Protein AF-A0A7S2CJS0-F1 (afdb_monomer_lite)

Foldseek 3Di:
DDDDDDDDDDDDDPDPPPPPVVDDALPLVVVLCVVCVVVVQNPQLQLLLVLLCVLLVHDSRVSSVLLCVLFVSVVLSPDPDPVVNVVSRGDRHHNVLQNVLSCCCCPNPLVDHNNLSNVLSVPPVNCRRVCVPVLQVLLLVADDPVCNVVVSVVCSVPVCSSLQRHECPPPHDPVVLVNYPVVVVVVVVVVD

Structure (mmCIF, N/CA/C/O backbone):
data_AF-A0A7S2CJS0-F1
#
_entry.id   AF-A0A7S2CJS0-F1
#
loop_
_atom_site.group_PDB
_atom_site.id
_atom_site.type_symbol
_atom_site.label_atom_id
_atom_site.label_alt_id
_atom_site.label_comp_id
_atom_site.label_asym_id
_atom_site.label_entity_id
_atom_site.label_seq_id
_atom_site.pdbx_PDB_ins_code
_atom_site.Cartn_x
_atom_site.Cartn_y
_atom_site.Cartn_z
_atom_site.occupancy
_atom_site.B_iso_or_equiv
_atom_site.auth_seq_id
_atom_site.auth_comp_id
_atom_site.auth_asym_id
_atom_site.auth_atom_id
_atom_site.pdbx_PDB_model_num
ATOM 1 N N . PHE A 1 1 ? -50.690 20.678 -55.500 1.00 43.72 1 PHE A N 1
ATOM 2 C CA . PHE A 1 1 ? -49.269 20.281 -55.494 1.00 43.72 1 PHE A CA 1
ATOM 3 C C . PHE A 1 1 ? -48.836 20.013 -54.057 1.00 43.72 1 PHE A C 1
ATOM 5 O O . PHE A 1 1 ? -48.771 20.951 -53.277 1.00 43.72 1 PHE A O 1
ATOM 12 N N . LYS A 1 2 ? -48.640 18.745 -53.672 1.00 43.16 2 LYS A N 1
ATOM 13 C CA . LYS A 1 2 ? -48.075 18.359 -52.364 1.00 43.16 2 LYS A CA 1
ATOM 14 C C . LYS A 1 2 ? -46.651 17.835 -52.593 1.00 43.16 2 LYS A C 1
ATOM 16 O O . LYS A 1 2 ? -46.502 16.980 -53.464 1.00 43.16 2 LYS A O 1
ATOM 21 N N . PRO A 1 3 ? -45.628 18.312 -51.864 1.00 49.94 3 PRO A N 1
ATOM 22 C CA . PRO A 1 3 ? -44.276 17.795 -52.000 1.00 49.94 3 PRO A CA 1
ATOM 23 C C . PRO A 1 3 ? -44.119 16.496 -51.202 1.00 49.94 3 PRO A C 1
ATOM 25 O O . PRO A 1 3 ? -44.567 16.380 -50.063 1.00 49.94 3 PRO A O 1
ATOM 28 N N . THR A 1 4 ? -43.497 15.505 -51.834 1.00 47.56 4 THR A N 1
ATOM 29 C CA . THR A 1 4 ? -43.211 14.182 -51.276 1.00 47.56 4 THR A CA 1
ATOM 30 C C . THR A 1 4 ? -41.853 14.216 -50.573 1.00 47.56 4 THR A C 1
ATOM 32 O O . THR A 1 4 ? -40.820 14.390 -51.217 1.00 47.56 4 THR A O 1
ATOM 35 N N . THR A 1 5 ? -41.825 14.045 -49.252 1.00 49.50 5 THR A N 1
ATOM 36 C CA . THR A 1 5 ? -40.593 13.866 -48.472 1.00 49.50 5 THR A CA 1
ATOM 37 C C . THR A 1 5 ? -40.122 12.415 -48.570 1.00 49.50 5 THR A C 1
ATOM 39 O O . THR A 1 5 ? -40.769 11.488 -48.088 1.00 49.50 5 THR A O 1
ATOM 42 N N . ARG A 1 6 ? -38.975 12.203 -49.223 1.00 46.72 6 ARG A N 1
ATOM 43 C CA . ARG A 1 6 ? -38.307 10.899 -49.343 1.00 46.72 6 ARG A CA 1
ATOM 44 C C . ARG A 1 6 ? -37.430 10.678 -48.105 1.00 46.72 6 ARG A C 1
ATOM 46 O O . ARG A 1 6 ? -36.330 11.216 -48.023 1.00 46.72 6 ARG A O 1
ATOM 53 N N . SER A 1 7 ? -37.923 9.900 -47.144 1.00 49.56 7 SER A N 1
ATOM 54 C CA . SER A 1 7 ? -37.135 9.452 -45.990 1.00 49.56 7 SER A CA 1
ATOM 55 C C . SER A 1 7 ? -36.106 8.409 -46.445 1.00 49.56 7 SER A C 1
ATOM 57 O O . SER A 1 7 ? -36.475 7.342 -46.939 1.00 49.56 7 SER A O 1
ATOM 59 N N . ARG A 1 8 ? -34.809 8.728 -46.348 1.00 50.69 8 ARG A N 1
ATOM 60 C CA . ARG A 1 8 ? -33.721 7.762 -46.567 1.00 50.69 8 ARG A CA 1
ATOM 61 C C . ARG A 1 8 ? -33.507 6.979 -45.275 1.00 50.69 8 ARG A C 1
ATOM 63 O O . ARG A 1 8 ? -32.962 7.506 -44.313 1.00 50.69 8 ARG A O 1
ATOM 70 N N . ASN A 1 9 ? -33.921 5.718 -45.289 1.00 47.53 9 ASN A N 1
ATOM 71 C CA . ASN A 1 9 ? -33.574 4.733 -44.273 1.00 47.53 9 ASN A CA 1
ATOM 72 C C . ASN A 1 9 ? -32.084 4.382 -44.428 1.00 47.53 9 ASN A C 1
ATOM 74 O O . ASN A 1 9 ? -31.708 3.699 -45.379 1.00 47.53 9 ASN A O 1
ATOM 78 N N . VAL A 1 10 ? -31.234 4.879 -43.529 1.00 51.88 10 VAL A N 1
ATOM 79 C CA . VAL A 1 10 ? -29.839 4.432 -43.407 1.00 51.88 10 VAL A CA 1
ATOM 80 C C . VAL A 1 10 ? -29.807 3.366 -42.309 1.00 51.88 10 VAL A C 1
ATOM 82 O O . VAL A 1 10 ? -30.156 3.684 -41.171 1.00 51.88 10 VAL A O 1
ATOM 85 N N . PRO A 1 11 ? -29.435 2.108 -42.601 1.00 46.50 11 PRO A N 1
ATOM 86 C CA . PRO A 1 11 ? -29.304 1.095 -41.565 1.00 46.50 11 PRO A CA 1
ATOM 87 C C . PRO A 1 11 ? -28.142 1.461 -40.634 1.00 46.50 11 PRO A C 1
ATOM 89 O O . PRO A 1 11 ? -27.020 1.710 -41.077 1.00 46.50 11 PRO A O 1
ATOM 92 N N . ALA A 1 12 ? -28.428 1.520 -39.334 1.00 52.53 12 ALA A N 1
ATOM 93 C CA . ALA A 1 12 ? -27.430 1.758 -38.303 1.00 52.53 12 ALA A CA 1
ATOM 94 C C . ALA A 1 12 ? -26.419 0.603 -38.279 1.00 52.53 12 ALA A C 1
ATOM 96 O O . ALA A 1 12 ? -26.799 -0.562 -38.151 1.00 52.53 12 ALA A O 1
ATOM 97 N N . ALA A 1 13 ? -25.130 0.929 -38.390 1.00 44.09 13 ALA A N 1
ATOM 98 C CA . ALA A 1 13 ? -24.058 -0.044 -38.241 1.00 44.09 13 ALA A CA 1
ATOM 99 C C . ALA A 1 13 ? -24.119 -0.697 -36.843 1.00 44.09 13 ALA A C 1
ATOM 101 O O . ALA A 1 13 ? -24.370 0.002 -35.851 1.00 44.09 13 ALA A O 1
ATOM 102 N N . PRO A 1 14 ? -23.884 -2.016 -36.728 1.00 44.38 14 PRO A N 1
ATOM 103 C CA . PRO A 1 14 ? -23.826 -2.675 -35.435 1.00 44.38 14 PRO A CA 1
ATOM 104 C C . PRO A 1 14 ? -22.651 -2.098 -34.643 1.00 44.38 14 PRO A C 1
ATOM 106 O O . PRO A 1 14 ? -21.504 -2.128 -35.088 1.00 44.38 14 PRO A O 1
ATOM 109 N N . ARG A 1 15 ? -22.944 -1.545 -33.461 1.00 49.97 15 ARG A N 1
ATOM 110 C CA . ARG A 1 15 ? -21.922 -1.104 -32.509 1.00 49.97 15 ARG A CA 1
ATOM 111 C C . ARG A 1 15 ? -21.114 -2.336 -32.120 1.00 49.97 15 ARG A C 1
ATOM 113 O O . ARG A 1 15 ? -21.614 -3.187 -31.386 1.00 49.97 15 ARG A O 1
ATOM 120 N N . GLY A 1 16 ? -19.893 -2.436 -32.641 1.00 38.84 16 GLY A N 1
ATOM 121 C CA . GLY A 1 16 ? -18.923 -3.431 -32.213 1.00 38.84 16 GLY A CA 1
ATOM 122 C C . GLY A 1 16 ? -18.760 -3.314 -30.705 1.00 38.84 16 GLY A C 1
ATOM 123 O O . GLY A 1 16 ? -18.223 -2.331 -30.196 1.00 38.84 16 GLY A O 1
ATOM 124 N N . ARG A 1 17 ? -19.305 -4.288 -29.978 1.00 42.72 17 ARG A N 1
ATOM 125 C CA . ARG A 1 17 ? -19.093 -4.437 -28.545 1.00 42.72 17 ARG A CA 1
ATOM 126 C C . ARG A 1 17 ? -17.614 -4.769 -28.401 1.00 42.72 17 ARG A C 1
ATOM 128 O O . ARG A 1 17 ? -17.217 -5.884 -28.716 1.00 42.72 17 ARG A O 1
ATOM 135 N N . SER A 1 18 ? -16.812 -3.768 -28.041 1.00 45.19 18 SER A N 1
ATOM 136 C CA . SER A 1 18 ? -15.380 -3.926 -27.807 1.00 45.19 18 SER A CA 1
ATOM 137 C C . SER A 1 18 ? -15.171 -5.116 -26.875 1.00 45.19 18 SER A C 1
ATOM 139 O O . SER A 1 18 ? -15.545 -5.073 -25.703 1.00 45.19 18 SER A O 1
ATOM 141 N N . THR A 1 19 ? -14.613 -6.198 -27.411 1.00 38.34 19 THR A N 1
ATOM 142 C CA . THR A 1 19 ? -14.104 -7.344 -26.661 1.00 38.34 19 THR A CA 1
ATOM 143 C C . THR A 1 19 ? -12.786 -6.952 -26.002 1.00 38.34 19 THR A C 1
ATOM 145 O O . THR A 1 19 ? -11.769 -7.617 -26.180 1.00 38.34 19 THR A O 1
ATOM 148 N N . LEU A 1 20 ? -12.782 -5.856 -25.239 1.00 40.47 20 LEU A N 1
ATOM 149 C CA . LEU A 1 20 ? -11.771 -5.645 -24.215 1.00 40.47 20 LEU A CA 1
ATOM 150 C C . LEU A 1 20 ? -12.078 -6.671 -23.131 1.00 40.47 20 LEU A C 1
ATOM 152 O O . LEU A 1 20 ? -12.804 -6.410 -22.172 1.00 40.47 20 LEU A O 1
ATOM 156 N N . LYS A 1 21 ? -11.586 -7.892 -23.353 1.00 44.22 21 LYS A N 1
ATOM 157 C CA . LYS A 1 21 ? -11.386 -8.880 -22.304 1.00 44.22 21 LYS A CA 1
ATOM 158 C C . LYS A 1 21 ? -10.644 -8.117 -21.212 1.00 44.22 21 LYS A C 1
ATOM 160 O O . LYS A 1 21 ? -9.535 -7.654 -21.456 1.00 44.22 21 LYS A O 1
ATOM 165 N N . ALA A 1 22 ? -11.312 -7.861 -20.088 1.00 45.12 22 ALA A N 1
ATOM 166 C CA . ALA A 1 22 ? -10.682 -7.229 -18.944 1.00 45.12 22 ALA A CA 1
ATOM 167 C C . ALA A 1 22 ? -9.530 -8.151 -18.555 1.00 45.12 22 ALA A C 1
ATOM 169 O O . ALA A 1 22 ? -9.772 -9.220 -17.996 1.00 45.12 22 ALA A O 1
ATOM 170 N N . MET A 1 23 ? -8.321 -7.796 -18.977 1.00 53.03 23 MET A N 1
ATOM 171 C CA . MET A 1 23 ? -7.109 -8.496 -18.598 1.00 53.03 23 MET A CA 1
ATOM 172 C C . MET A 1 23 ? -7.078 -8.487 -17.068 1.00 53.03 23 MET A C 1
ATOM 174 O O . MET A 1 23 ? -7.300 -7.444 -16.442 1.00 53.03 23 MET A O 1
ATOM 178 N N . ARG A 1 24 ? -6.957 -9.664 -16.459 1.00 55.91 24 ARG A N 1
ATOM 179 C CA . ARG A 1 24 ? -6.979 -9.833 -15.000 1.00 55.91 24 ARG A CA 1
ATOM 180 C C . ARG A 1 24 ? -5.753 -10.639 -14.605 1.00 55.91 24 ARG A C 1
ATOM 182 O O . ARG A 1 24 ? -5.551 -11.730 -15.123 1.00 55.91 24 ARG A O 1
ATOM 189 N N . GLY A 1 25 ? -4.991 -10.121 -13.648 1.00 69.62 25 GLY A N 1
ATOM 190 C CA . GLY A 1 25 ? -3.850 -10.820 -13.061 1.00 69.62 25 GLY A CA 1
ATOM 191 C C . GLY A 1 25 ? -2.533 -10.554 -13.788 1.00 69.62 25 GLY A C 1
ATOM 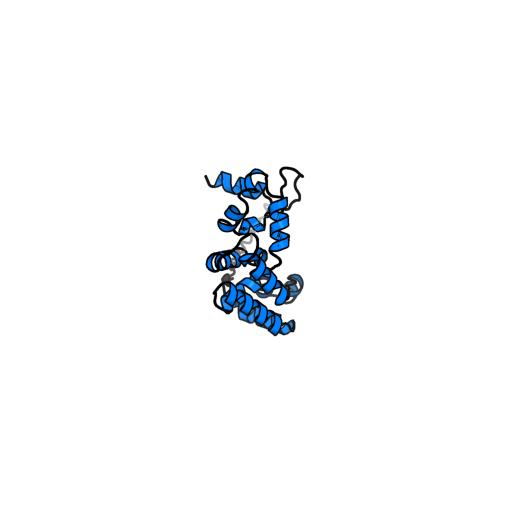192 O O . GLY A 1 25 ? -2.251 -9.420 -14.174 1.00 69.62 25 GLY A O 1
ATOM 193 N N . THR A 1 26 ? -1.734 -11.609 -13.947 1.00 82.12 26 THR A N 1
ATOM 194 C CA . THR A 1 26 ? -0.323 -11.576 -14.374 1.00 82.12 26 THR A CA 1
ATOM 195 C C . THR A 1 26 ? -0.104 -11.154 -15.829 1.00 82.12 26 THR A C 1
ATOM 197 O O . THR A 1 26 ? 1.021 -10.851 -16.211 1.00 82.12 26 THR A O 1
ATOM 200 N N . GLU A 1 27 ? -1.165 -11.048 -16.638 1.00 87.38 27 GLU A N 1
ATOM 201 C CA . GLU A 1 27 ? -1.097 -10.645 -18.055 1.00 87.38 27 GLU A CA 1
ATOM 202 C C . GLU A 1 27 ? -0.451 -9.260 -18.264 1.00 87.38 27 GLU A C 1
ATOM 204 O O . GLU A 1 27 ? 0.110 -8.999 -19.327 1.00 87.38 27 GLU A O 1
ATOM 209 N N . PHE A 1 28 ? -0.497 -8.378 -17.258 1.00 87.81 28 PHE A N 1
ATOM 210 C CA . PHE A 1 28 ? 0.144 -7.061 -17.314 1.00 87.81 28 PHE A CA 1
ATOM 211 C C . PHE A 1 28 ? 1.611 -7.060 -16.879 1.00 87.81 28 PHE A C 1
ATOM 213 O O . PHE A 1 28 ? 2.322 -6.113 -17.213 1.00 87.81 28 PHE A O 1
ATOM 220 N N . LEU A 1 29 ? 2.082 -8.090 -16.165 1.00 93.56 29 LEU A N 1
ATOM 221 C CA . LEU A 1 29 ? 3.441 -8.116 -15.616 1.00 93.56 29 LEU A CA 1
ATOM 222 C C . LEU A 1 29 ? 4.528 -7.929 -16.680 1.00 93.56 29 LEU A C 1
ATOM 224 O O . LEU A 1 29 ? 5.435 -7.146 -16.417 1.00 93.56 29 LEU A O 1
ATOM 228 N N . PRO A 1 30 ? 4.454 -8.532 -17.887 1.00 94.94 30 PRO A N 1
ATOM 229 C CA . PRO A 1 30 ? 5.459 -8.282 -18.918 1.00 94.94 30 PRO A CA 1
ATOM 230 C C . PRO A 1 30 ? 5.580 -6.798 -19.285 1.00 94.94 30 PRO A C 1
ATOM 232 O O . PRO A 1 30 ? 6.685 -6.267 -19.318 1.00 94.94 30 PRO A O 1
ATOM 235 N N . ALA A 1 31 ? 4.449 -6.112 -19.485 1.00 93.94 31 ALA A N 1
ATOM 236 C CA . ALA A 1 31 ? 4.440 -4.687 -19.808 1.00 93.94 31 ALA A CA 1
ATOM 237 C C . ALA A 1 31 ? 4.927 -3.829 -18.629 1.00 93.94 31 ALA A C 1
ATOM 239 O O . ALA A 1 31 ? 5.608 -2.831 -18.833 1.00 93.94 31 ALA A O 1
ATOM 240 N N . ILE A 1 32 ? 4.590 -4.210 -17.394 1.00 95.25 32 ILE A N 1
ATOM 241 C CA . ILE A 1 32 ? 5.045 -3.508 -16.186 1.00 95.25 32 ILE A CA 1
ATOM 242 C C . ILE A 1 32 ? 6.556 -3.639 -16.031 1.00 95.25 32 ILE A C 1
ATOM 244 O O . ILE A 1 32 ? 7.227 -2.627 -15.864 1.00 95.25 32 ILE A O 1
ATOM 248 N N . ARG A 1 33 ? 7.092 -4.861 -16.133 1.00 96.75 33 ARG A N 1
ATOM 249 C CA . ARG A 1 33 ? 8.533 -5.132 -16.057 1.00 96.75 33 ARG A CA 1
ATOM 250 C C . ARG A 1 33 ? 9.291 -4.360 -17.145 1.00 96.75 33 ARG A C 1
ATOM 252 O O . ARG A 1 33 ? 10.305 -3.747 -16.838 1.00 96.75 33 ARG A O 1
ATOM 259 N N . GLU A 1 34 ? 8.763 -4.302 -18.372 1.00 94.88 34 GLU A N 1
ATOM 260 C CA . GLU A 1 34 ? 9.308 -3.460 -19.452 1.00 94.88 34 GLU A CA 1
ATOM 261 C C . GLU A 1 34 ? 9.317 -1.972 -19.068 1.00 94.88 34 GLU A C 1
ATOM 263 O O . GLU A 1 34 ? 10.354 -1.322 -19.156 1.00 94.88 34 GLU A O 1
ATOM 268 N N . GLY A 1 35 ? 8.202 -1.430 -18.570 1.00 94.56 35 GLY A N 1
ATOM 269 C CA . GLY A 1 35 ? 8.130 -0.026 -18.152 1.00 94.56 35 GLY A CA 1
ATOM 270 C C . GLY A 1 35 ? 9.048 0.317 -16.969 1.00 94.56 35 GLY A C 1
ATOM 271 O O . GLY A 1 35 ? 9.606 1.411 -16.911 1.00 94.56 35 GLY A O 1
ATOM 272 N N . VAL A 1 36 ? 9.242 -0.620 -16.040 1.00 96.50 36 VAL A N 1
ATOM 273 C CA . VAL A 1 36 ? 10.197 -0.500 -14.926 1.00 96.50 36 VAL A CA 1
ATOM 274 C C . VAL A 1 36 ? 11.642 -0.516 -15.435 1.00 96.50 36 VAL A C 1
ATOM 276 O O . VAL A 1 36 ? 12.468 0.264 -14.951 1.00 96.50 36 VAL A O 1
ATOM 279 N N . ALA A 1 37 ? 11.943 -1.359 -16.426 1.00 96.62 37 ALA A N 1
ATOM 280 C CA . ALA A 1 37 ? 13.244 -1.410 -17.088 1.00 96.62 37 ALA A CA 1
ATOM 281 C C . ALA A 1 37 ? 13.549 -0.115 -17.850 1.00 96.62 37 ALA A C 1
ATOM 283 O O . ALA A 1 37 ? 14.631 0.451 -17.699 1.00 96.62 37 ALA A O 1
ATOM 284 N N . GLU A 1 38 ? 12.573 0.422 -18.587 1.00 94.62 38 GLU A N 1
ATOM 285 C CA . GLU A 1 38 ? 12.677 1.734 -19.243 1.00 94.62 38 GLU A CA 1
ATOM 286 C C . GLU A 1 38 ? 12.928 2.870 -18.237 1.00 94.62 38 GLU A C 1
ATOM 288 O O . GLU A 1 38 ? 13.625 3.836 -18.548 1.00 94.62 38 GLU A O 1
ATOM 293 N N . ALA A 1 39 ? 12.398 2.744 -17.017 1.00 93.56 39 ALA A N 1
ATOM 294 C CA . ALA A 1 39 ? 12.644 3.668 -15.912 1.00 93.56 39 ALA A CA 1
ATOM 295 C C . ALA A 1 39 ? 13.972 3.408 -15.166 1.00 93.56 39 ALA A C 1
ATOM 297 O O . ALA A 1 39 ? 14.261 4.097 -14.186 1.00 93.56 39 ALA A O 1
ATOM 298 N N . GLY A 1 40 ? 14.772 2.420 -15.584 1.00 96.00 40 GLY A N 1
ATOM 299 C CA . GLY A 1 40 ? 16.067 2.087 -14.983 1.00 96.00 40 GLY A CA 1
ATOM 300 C C . GLY A 1 40 ? 15.979 1.615 -13.529 1.00 96.00 40 GLY A C 1
ATOM 301 O O . GLY A 1 40 ? 16.894 1.870 -12.753 1.00 96.00 40 GLY A O 1
ATOM 302 N N . SER A 1 41 ? 14.863 0.991 -13.139 1.00 96.88 41 SER A N 1
ATOM 303 C CA . SER A 1 41 ? 14.534 0.711 -11.730 1.00 96.88 41 SER A CA 1
ATOM 304 C C . SER A 1 41 ? 14.281 -0.773 -11.432 1.00 96.88 41 SER A C 1
ATOM 306 O O . SER A 1 41 ? 13.609 -1.110 -10.459 1.00 96.88 41 SER A O 1
ATOM 308 N N . GLU A 1 42 ? 14.817 -1.671 -12.261 1.00 97.62 42 GLU A N 1
ATOM 309 C CA . GLU A 1 42 ? 14.623 -3.128 -12.162 1.00 97.62 42 GLU A CA 1
ATOM 310 C C . GLU A 1 42 ? 15.084 -3.696 -10.815 1.00 97.62 42 GLU A C 1
ATOM 312 O O . GLU A 1 42 ? 14.402 -4.531 -10.218 1.00 97.62 42 GLU A O 1
ATOM 317 N N . GLU A 1 43 ? 16.228 -3.222 -10.316 1.00 98.00 43 GLU A N 1
ATOM 318 C CA . GLU A 1 43 ? 16.784 -3.661 -9.036 1.00 98.00 43 GLU A CA 1
ATOM 319 C C . GLU A 1 43 ? 15.870 -3.260 -7.873 1.00 98.00 43 GLU A C 1
ATOM 321 O O . GLU A 1 43 ? 15.473 -4.112 -7.079 1.00 98.00 43 GLU A O 1
ATOM 326 N N . ALA A 1 44 ? 15.470 -1.984 -7.813 1.00 98.12 44 ALA A N 1
ATOM 327 C CA . ALA A 1 44 ? 14.560 -1.484 -6.784 1.00 98.12 44 ALA A CA 1
ATOM 328 C C . ALA A 1 44 ? 13.224 -2.241 -6.807 1.00 98.12 44 ALA A C 1
ATOM 330 O O . ALA A 1 44 ? 12.729 -2.678 -5.770 1.00 98.12 44 ALA A O 1
ATOM 331 N N . TRP A 1 45 ? 12.678 -2.475 -7.999 1.00 98.25 45 TRP A N 1
ATOM 332 C CA . TRP A 1 45 ? 11.460 -3.256 -8.175 1.00 98.25 45 TRP A CA 1
ATOM 333 C C . TRP A 1 45 ? 11.593 -4.682 -7.639 1.00 98.25 45 TRP A C 1
ATOM 335 O O . TRP A 1 45 ? 10.769 -5.122 -6.835 1.00 98.25 45 TRP A O 1
ATOM 345 N N . THR A 1 46 ? 12.660 -5.379 -8.030 1.00 98.31 46 THR A N 1
ATOM 346 C CA . THR A 1 46 ? 12.920 -6.762 -7.615 1.00 98.31 46 THR A CA 1
ATOM 347 C C . THR A 1 46 ? 13.081 -6.859 -6.100 1.00 98.31 46 THR A C 1
ATOM 349 O O . THR A 1 46 ? 12.453 -7.705 -5.466 1.00 98.31 46 THR A O 1
ATOM 352 N N . LEU A 1 47 ? 13.871 -5.968 -5.494 1.00 98.62 47 LEU A N 1
ATOM 353 C CA . LEU A 1 47 ? 14.099 -5.956 -4.047 1.00 98.62 47 LEU A CA 1
ATOM 354 C C . LEU A 1 47 ? 12.814 -5.683 -3.255 1.00 98.62 47 LEU A C 1
ATOM 356 O O . LEU A 1 47 ? 12.609 -6.287 -2.200 1.00 98.62 47 LEU A O 1
ATOM 360 N N . SER A 1 48 ? 11.945 -4.803 -3.752 1.00 98.62 48 SER A N 1
ATOM 361 C CA . SER A 1 48 ? 10.638 -4.543 -3.143 1.00 98.62 48 SER A CA 1
ATOM 362 C C . SER A 1 48 ? 9.675 -5.716 -3.299 1.00 98.62 48 SER A C 1
ATOM 364 O O . SER A 1 48 ? 8.997 -6.065 -2.335 1.00 98.62 48 SER A O 1
ATOM 366 N N . ALA A 1 49 ? 9.625 -6.350 -4.473 1.00 98.44 49 ALA A N 1
ATOM 367 C CA . ALA A 1 49 ? 8.776 -7.516 -4.704 1.00 98.44 49 ALA A CA 1
ATOM 368 C C . ALA A 1 49 ? 9.196 -8.705 -3.824 1.00 98.44 49 ALA A C 1
ATOM 370 O O . ALA A 1 49 ? 8.338 -9.334 -3.209 1.00 98.44 49 ALA A O 1
ATOM 371 N N . VAL A 1 50 ? 10.504 -8.957 -3.682 1.00 98.69 50 VAL A N 1
ATOM 372 C CA . VAL A 1 50 ? 11.039 -9.977 -2.761 1.00 98.69 50 VAL A CA 1
ATOM 373 C C . VAL A 1 50 ? 10.649 -9.668 -1.316 1.00 98.69 50 VAL A C 1
ATOM 375 O O . VAL A 1 50 ? 10.131 -10.544 -0.633 1.00 98.69 50 VAL A O 1
ATOM 378 N N . ALA A 1 51 ? 10.799 -8.418 -0.862 1.00 98.56 51 ALA A N 1
ATOM 379 C CA . ALA A 1 51 ? 10.412 -8.040 0.499 1.00 98.56 51 ALA A CA 1
ATOM 380 C C . ALA A 1 51 ? 8.921 -8.306 0.783 1.00 98.56 51 ALA A C 1
ATOM 382 O O . ALA A 1 51 ? 8.576 -8.816 1.848 1.00 98.56 51 ALA A O 1
ATOM 383 N N . VAL A 1 52 ? 8.039 -7.995 -0.173 1.00 98.44 52 VAL A N 1
ATOM 384 C CA . VAL A 1 52 ? 6.597 -8.273 -0.059 1.00 98.44 52 VAL A CA 1
ATOM 385 C C . VAL A 1 52 ? 6.319 -9.779 -0.086 1.00 98.44 52 VAL A C 1
ATOM 387 O O . VAL A 1 52 ? 5.541 -10.256 0.739 1.00 98.44 52 VAL A O 1
ATOM 390 N N . SER A 1 53 ? 6.958 -10.520 -0.997 1.00 98.44 53 SER A N 1
ATOM 391 C CA . SER A 1 53 ? 6.826 -11.978 -1.128 1.00 98.44 53 SER A CA 1
ATOM 392 C C . SER A 1 53 ? 7.203 -12.689 0.172 1.00 98.44 53 SER A C 1
ATOM 394 O O . SER A 1 53 ? 6.395 -13.456 0.701 1.00 98.44 53 SER A O 1
ATOM 396 N N . ASP A 1 54 ? 8.362 -12.354 0.743 1.00 98.31 54 ASP A N 1
ATOM 397 C CA . ASP A 1 54 ? 8.868 -12.952 1.980 1.00 98.31 54 ASP A CA 1
ATOM 398 C C . ASP A 1 54 ? 7.958 -12.627 3.174 1.00 98.31 54 ASP A C 1
ATOM 400 O O . ASP A 1 54 ? 7.568 -13.518 3.934 1.00 98.31 54 ASP A O 1
ATOM 404 N N . ALA A 1 55 ? 7.574 -11.354 3.333 1.00 97.75 55 ALA A N 1
ATOM 405 C CA . ALA A 1 55 ? 6.778 -10.912 4.476 1.00 97.75 55 ALA A CA 1
ATOM 406 C C . ALA A 1 55 ? 5.350 -11.482 4.450 1.00 97.75 55 ALA A C 1
ATOM 408 O O . ALA A 1 55 ? 4.860 -11.972 5.469 1.00 97.75 55 ALA A O 1
ATOM 409 N N . ALA A 1 56 ? 4.681 -11.450 3.293 1.00 97.31 56 ALA A N 1
ATOM 410 C CA . ALA A 1 56 ? 3.306 -11.932 3.142 1.00 97.31 56 ALA A CA 1
ATOM 411 C C . ALA A 1 56 ? 3.212 -13.443 2.850 1.00 97.31 56 ALA A C 1
ATOM 413 O O . ALA A 1 56 ? 2.111 -14.003 2.844 1.00 97.31 56 ALA A O 1
ATOM 414 N N . GLY A 1 57 ? 4.341 -14.118 2.607 1.00 97.19 57 GLY A N 1
ATOM 415 C CA . GLY A 1 57 ? 4.380 -15.535 2.251 1.00 97.19 57 GLY A CA 1
ATOM 416 C C . GLY A 1 57 ? 3.556 -15.827 0.996 1.00 97.19 57 GLY A C 1
ATOM 417 O O . GLY A 1 57 ? 2.674 -16.687 1.038 1.00 97.19 57 GLY A O 1
ATOM 418 N N . ILE A 1 58 ? 3.783 -15.055 -0.067 1.00 97.19 58 ILE A N 1
ATOM 419 C CA . ILE A 1 58 ? 3.146 -15.192 -1.391 1.00 97.19 58 ILE A CA 1
ATOM 420 C C . ILE A 1 58 ? 4.209 -15.366 -2.466 1.00 97.19 58 ILE A C 1
ATOM 422 O O . ILE A 1 58 ? 5.378 -15.066 -2.225 1.00 97.19 58 ILE A O 1
ATOM 426 N N . ASP A 1 59 ? 3.832 -15.837 -3.651 1.00 97.19 59 ASP A N 1
ATOM 427 C CA . ASP A 1 59 ? 4.799 -15.947 -4.737 1.00 97.19 59 ASP A CA 1
ATOM 428 C C . ASP A 1 59 ? 5.241 -14.569 -5.264 1.00 97.19 59 ASP A C 1
ATOM 430 O O . ASP A 1 59 ? 4.609 -13.535 -5.027 1.00 97.19 59 ASP A O 1
ATOM 434 N N . LEU A 1 60 ? 6.378 -14.558 -5.960 1.00 97.31 60 LEU A N 1
ATOM 435 C CA . LEU A 1 60 ? 6.998 -13.324 -6.429 1.00 97.31 60 LEU A CA 1
ATOM 436 C C . LEU A 1 60 ? 6.137 -12.586 -7.467 1.00 97.31 60 LEU A C 1
ATOM 438 O O . LEU A 1 60 ? 6.121 -11.358 -7.470 1.00 97.31 60 LEU A O 1
ATOM 442 N N . GLU A 1 61 ? 5.404 -13.299 -8.327 1.00 96.44 61 GLU A N 1
ATOM 443 C CA . GLU A 1 61 ? 4.560 -12.663 -9.346 1.00 96.44 61 GLU A CA 1
ATOM 444 C C . GLU A 1 61 ? 3.326 -12.010 -8.712 1.00 96.44 61 GLU A C 1
ATOM 446 O O . GLU A 1 61 ? 2.945 -10.896 -9.082 1.00 96.44 61 GLU A O 1
ATOM 451 N N . GLU A 1 62 ? 2.724 -12.667 -7.720 1.00 96.06 62 GLU A N 1
ATOM 452 C CA . GLU A 1 62 ? 1.648 -12.096 -6.911 1.00 96.06 62 GLU A CA 1
ATOM 453 C C . GLU A 1 62 ? 2.134 -10.849 -6.150 1.00 96.06 62 GLU A C 1
ATOM 455 O O . GLU A 1 62 ? 1.462 -9.810 -6.158 1.00 96.06 62 GLU A O 1
ATOM 460 N N . ALA A 1 63 ? 3.343 -10.889 -5.581 1.00 97.50 63 ALA A N 1
ATOM 461 C CA . ALA A 1 63 ? 3.956 -9.731 -4.931 1.00 97.50 63 ALA A CA 1
ATOM 462 C C . ALA A 1 63 ? 4.166 -8.551 -5.898 1.00 97.50 63 ALA A C 1
ATOM 464 O O . ALA A 1 63 ? 3.816 -7.414 -5.564 1.00 97.50 63 ALA A O 1
ATOM 465 N N . GLU A 1 64 ? 4.665 -8.801 -7.113 1.00 97.75 64 GLU A N 1
ATOM 466 C CA . GLU A 1 64 ? 4.800 -7.769 -8.150 1.00 97.75 64 GLU A CA 1
ATOM 467 C C . GLU A 1 64 ? 3.448 -7.160 -8.541 1.00 97.75 64 GLU A C 1
ATOM 469 O O . GLU A 1 64 ? 3.351 -5.947 -8.735 1.00 97.75 64 GLU A O 1
ATOM 474 N N . LEU A 1 65 ? 2.383 -7.964 -8.621 1.00 96.25 65 LEU A N 1
ATOM 475 C CA . LEU A 1 65 ? 1.039 -7.460 -8.912 1.00 96.25 65 LEU A CA 1
ATOM 476 C C . LEU A 1 65 ? 0.513 -6.542 -7.805 1.00 96.25 65 LEU A C 1
ATOM 478 O O . LEU A 1 65 ? -0.111 -5.514 -8.097 1.00 96.25 65 LEU A O 1
ATOM 482 N N . HIS A 1 66 ? 0.740 -6.886 -6.539 1.00 96.50 66 HIS A N 1
ATOM 483 C CA . HIS A 1 66 ? 0.352 -6.028 -5.419 1.00 96.50 66 HIS A CA 1
ATOM 484 C C . HIS A 1 66 ? 1.165 -4.736 -5.387 1.00 96.50 66 HIS A C 1
ATOM 486 O O . HIS A 1 66 ? 0.585 -3.658 -5.224 1.00 96.50 66 HIS A O 1
ATOM 492 N N . LEU A 1 67 ? 2.470 -4.816 -5.644 1.00 97.25 67 LEU A N 1
ATOM 493 C CA . LEU A 1 67 ? 3.335 -3.646 -5.763 1.00 97.25 67 LEU A CA 1
ATOM 494 C C . LEU A 1 67 ? 2.885 -2.737 -6.919 1.00 97.25 67 LEU A C 1
ATOM 496 O O . LEU A 1 67 ? 2.732 -1.525 -6.750 1.00 97.25 67 LEU A O 1
ATOM 500 N N . ALA A 1 68 ? 2.552 -3.323 -8.070 1.00 96.81 68 ALA A N 1
ATOM 501 C CA . ALA A 1 68 ? 2.046 -2.590 -9.222 1.00 96.81 68 ALA A CA 1
ATOM 502 C C . ALA A 1 68 ? 0.704 -1.899 -8.965 1.00 96.81 68 ALA A C 1
ATOM 504 O O . ALA A 1 68 ? 0.474 -0.788 -9.454 1.00 96.81 68 ALA A O 1
ATOM 505 N N . ASN A 1 69 ? -0.180 -2.528 -8.191 1.00 95.25 69 ASN A N 1
ATOM 506 C CA . ASN A 1 69 ? -1.422 -1.904 -7.742 1.00 95.25 69 ASN A CA 1
ATOM 507 C C . ASN A 1 69 ? -1.155 -0.731 -6.792 1.00 95.25 69 ASN A C 1
ATOM 509 O O . ASN A 1 69 ? -1.760 0.331 -6.953 1.00 95.25 69 ASN A O 1
ATOM 513 N N . ALA A 1 70 ? -0.248 -0.901 -5.826 1.00 96.19 70 ALA A N 1
ATOM 514 C CA . ALA A 1 70 ? 0.091 0.141 -4.860 1.00 96.19 70 ALA A CA 1
ATOM 515 C C . ALA A 1 70 ? 0.649 1.403 -5.538 1.00 96.19 70 ALA A C 1
ATOM 517 O O . ALA A 1 70 ? 0.291 2.519 -5.159 1.00 96.19 70 ALA A O 1
ATOM 518 N N . LEU A 1 71 ? 1.464 1.212 -6.578 1.00 96.56 71 LEU A N 1
ATOM 519 C CA . LEU A 1 71 ? 2.274 2.254 -7.214 1.00 96.56 71 LEU A CA 1
ATOM 520 C C . LEU A 1 71 ? 1.766 2.678 -8.604 1.00 96.56 71 LEU A C 1
ATOM 522 O O . LEU A 1 71 ? 2.477 3.340 -9.357 1.00 96.56 71 LEU A O 1
ATOM 526 N N . LYS A 1 72 ? 0.518 2.320 -8.944 1.00 94.94 72 LYS A N 1
ATOM 527 C CA . LYS A 1 72 ? -0.195 2.683 -10.192 1.00 94.94 72 LYS A CA 1
ATOM 528 C C . LYS A 1 72 ? 0.393 2.118 -11.496 1.00 94.94 72 LYS A C 1
ATOM 530 O O . LYS A 1 72 ? -0.061 2.498 -12.579 1.00 94.94 72 LYS A O 1
ATOM 535 N N . TRP A 1 73 ? 1.322 1.169 -11.431 1.00 95.88 73 TRP A N 1
ATOM 536 C CA . TRP A 1 73 ? 1.862 0.496 -12.618 1.00 95.88 73 TRP A CA 1
ATOM 537 C C . TRP A 1 73 ? 0.809 -0.317 -13.374 1.00 95.88 73 TRP A C 1
ATOM 539 O O . TRP A 1 73 ? 0.858 -0.379 -14.600 1.00 95.88 73 TRP A O 1
ATOM 549 N N . ASN A 1 74 ? -0.205 -0.852 -12.688 1.00 92.94 74 ASN A N 1
ATOM 550 C CA . ASN A 1 74 ? -1.319 -1.522 -13.369 1.00 92.94 74 ASN A CA 1
ATOM 551 C C . ASN A 1 74 ? -2.123 -0.558 -14.253 1.00 92.94 74 ASN A C 1
ATOM 553 O O . ASN A 1 74 ? -2.425 -0.879 -15.402 1.00 92.94 74 ASN A O 1
ATOM 557 N N . SER A 1 75 ? -2.418 0.649 -13.763 1.00 92.44 75 SER A N 1
ATOM 558 C CA . SER A 1 75 ? -3.090 1.684 -14.560 1.00 92.44 75 SER A CA 1
ATOM 559 C C . SER A 1 75 ? -2.227 2.141 -15.740 1.00 92.44 75 SER A C 1
ATOM 561 O O . SER A 1 75 ? -2.740 2.376 -16.836 1.00 92.44 75 SER A O 1
ATOM 563 N N . TRP A 1 76 ? -0.907 2.227 -15.541 1.00 94.44 76 TRP A N 1
ATOM 564 C CA . TRP A 1 76 ? 0.052 2.507 -16.610 1.00 94.44 76 TRP A CA 1
ATOM 565 C C . TRP A 1 76 ? 0.043 1.415 -17.690 1.00 94.44 76 TRP A C 1
ATOM 567 O O . TRP A 1 76 ? -0.103 1.731 -18.872 1.00 94.44 76 TRP A O 1
ATOM 577 N N . ALA A 1 77 ? 0.095 0.139 -17.305 1.00 93.12 77 ALA A N 1
ATOM 578 C CA . ALA A 1 77 ? 0.127 -0.989 -18.237 1.00 93.12 77 ALA A CA 1
ATOM 579 C C . ALA A 1 77 ? -1.184 -1.153 -19.021 1.00 93.12 77 ALA A C 1
ATOM 581 O O . ALA A 1 77 ? -1.169 -1.537 -20.190 1.00 93.12 77 ALA A O 1
ATOM 582 N N . GLN A 1 78 ? -2.317 -0.794 -18.413 1.00 91.50 78 GLN A N 1
ATOM 583 C CA . GLN A 1 78 ? -3.632 -0.792 -19.064 1.00 91.50 78 GLN A CA 1
ATOM 584 C C . GLN A 1 78 ? -3.780 0.285 -20.149 1.00 91.50 78 GLN A C 1
ATOM 586 O O . GLN A 1 78 ? -4.673 0.195 -20.995 1.00 91.50 78 GLN A O 1
ATOM 591 N N . CYS A 1 79 ? -2.929 1.314 -20.152 1.00 90.62 79 CYS A N 1
ATOM 592 C CA . CYS A 1 79 ? -2.995 2.367 -21.155 1.00 90.62 79 CYS A CA 1
ATOM 593 C C . CYS A 1 79 ? -2.488 1.863 -22.514 1.00 90.62 79 CYS A C 1
ATOM 595 O O . CYS A 1 79 ? -1.310 1.541 -22.686 1.00 90.62 79 CYS A O 1
ATOM 597 N N . THR A 1 80 ? -3.381 1.873 -23.506 1.00 85.06 80 THR A N 1
ATOM 598 C CA . THR A 1 80 ? -3.108 1.409 -24.876 1.00 85.06 80 THR A CA 1
ATOM 599 C C . THR A 1 80 ? -2.290 2.390 -25.714 1.00 85.06 80 THR A C 1
ATOM 601 O O . THR A 1 80 ? -1.708 1.988 -26.717 1.00 85.06 80 THR A O 1
ATOM 604 N N . SER A 1 81 ? -2.231 3.672 -25.335 1.00 89.31 81 SER A N 1
ATOM 605 C CA . SER A 1 81 ? -1.470 4.692 -26.061 1.00 89.31 81 SER A CA 1
ATOM 606 C C . SER A 1 81 ? -0.319 5.248 -25.227 1.00 89.31 81 SER A C 1
ATOM 608 O O . SER A 1 81 ? -0.456 5.508 -24.028 1.00 89.31 81 SER A O 1
ATOM 610 N N . ALA A 1 82 ? 0.811 5.508 -25.890 1.00 86.75 82 ALA A N 1
ATOM 611 C CA . ALA A 1 82 ? 1.977 6.135 -25.269 1.00 86.75 82 ALA A CA 1
ATOM 612 C C . ALA A 1 82 ? 1.648 7.515 -24.672 1.00 86.75 82 ALA A C 1
ATOM 614 O O . ALA A 1 82 ? 2.208 7.903 -23.651 1.00 86.75 82 ALA A O 1
ATOM 615 N N . MET A 1 83 ? 0.705 8.249 -25.276 1.00 89.19 83 MET A N 1
ATOM 616 C CA . MET A 1 83 ? 0.241 9.531 -24.746 1.00 89.19 83 MET A CA 1
ATOM 617 C C . MET A 1 83 ? -0.434 9.367 -23.379 1.00 89.19 83 MET A C 1
ATOM 619 O O . MET A 1 83 ? -0.111 10.115 -22.465 1.00 89.19 83 MET A O 1
ATOM 623 N N . MET A 1 84 ? -1.320 8.379 -23.209 1.00 90.19 84 MET A N 1
ATOM 624 C CA . MET A 1 84 ? -2.014 8.149 -21.935 1.00 90.19 84 MET A CA 1
ATOM 625 C C . MET A 1 84 ? -1.063 7.689 -20.828 1.00 90.19 84 MET A C 1
ATOM 627 O O . MET A 1 84 ? -1.205 8.125 -19.687 1.00 90.19 84 MET A O 1
ATOM 631 N N . ARG A 1 85 ? -0.055 6.875 -21.169 1.00 89.88 85 ARG A N 1
ATOM 632 C CA . ARG A 1 85 ? 0.972 6.410 -20.221 1.00 89.88 85 ARG A CA 1
ATOM 633 C C . ARG A 1 85 ? 1.715 7.564 -19.542 1.00 89.88 85 ARG A C 1
ATOM 635 O O . ARG A 1 85 ? 1.955 7.498 -18.340 1.00 89.88 85 ARG A O 1
ATOM 642 N N . LYS A 1 86 ? 1.986 8.657 -20.269 1.00 87.00 86 LYS A N 1
ATOM 643 C CA . LYS A 1 86 ? 2.644 9.863 -19.722 1.00 87.00 86 LYS A CA 1
ATOM 644 C C . LYS A 1 86 ? 1.859 10.535 -18.593 1.00 87.00 86 LYS A C 1
ATOM 646 O O . LYS A 1 86 ? 2.458 11.224 -17.778 1.00 87.00 86 LYS A O 1
ATOM 651 N N . TYR A 1 87 ? 0.542 10.338 -18.536 1.00 90.06 87 TYR A N 1
ATOM 652 C CA . TYR A 1 87 ? -0.316 10.947 -17.517 1.00 90.06 87 TYR A CA 1
ATOM 653 C C . TYR A 1 87 ? -0.565 10.048 -16.301 1.00 90.06 87 TYR A C 1
ATOM 655 O O . TYR A 1 87 ? -1.131 10.521 -15.320 1.00 90.06 87 TYR A O 1
ATOM 663 N N . GLN A 1 88 ? -0.165 8.772 -16.336 1.00 91.44 88 GLN A N 1
ATOM 664 C CA . GLN A 1 88 ? -0.403 7.854 -15.214 1.00 91.44 88 GLN A CA 1
ATOM 665 C C . GLN A 1 88 ? 0.574 8.064 -14.052 1.00 91.44 88 GLN A C 1
ATOM 667 O O . GLN A 1 88 ? 0.207 7.790 -12.912 1.00 91.44 88 GLN A O 1
ATOM 672 N N . ASN A 1 89 ? 1.778 8.580 -14.340 1.00 91.75 89 ASN A N 1
ATOM 673 C CA . ASN A 1 89 ? 2.843 8.871 -13.372 1.00 91.75 89 ASN A CA 1
ATOM 674 C C . ASN A 1 89 ? 2.987 7.783 -12.282 1.00 91.75 89 ASN A C 1
ATOM 676 O O . ASN A 1 89 ? 2.721 8.067 -11.108 1.00 91.75 89 ASN A O 1
ATOM 680 N N . PRO A 1 90 ? 3.304 6.529 -12.667 1.00 95.50 90 PRO A N 1
ATOM 681 C CA . PRO A 1 90 ? 3.519 5.465 -11.699 1.00 95.50 90 PRO A CA 1
ATOM 682 C C . PRO A 1 90 ? 4.754 5.763 -10.844 1.00 95.50 90 PRO A C 1
ATOM 684 O O . PRO A 1 90 ? 5.682 6.449 -11.275 1.00 95.50 90 PRO A O 1
ATOM 687 N N . GLU A 1 91 ? 4.748 5.264 -9.616 1.00 95.81 91 GLU A N 1
ATOM 688 C CA . GLU A 1 91 ? 5.786 5.554 -8.629 1.00 95.81 91 GLU A CA 1
ATOM 689 C C . GLU A 1 91 ? 6.830 4.429 -8.622 1.00 95.81 91 GLU A C 1
ATOM 691 O O . GLU A 1 91 ? 6.488 3.247 -8.701 1.00 95.81 91 GLU A O 1
ATOM 696 N N . ILE A 1 92 ? 8.114 4.786 -8.555 1.00 95.19 92 ILE A N 1
ATOM 697 C CA . ILE A 1 92 ? 9.192 3.806 -8.387 1.00 95.19 92 ILE A CA 1
ATOM 698 C C . ILE A 1 92 ? 9.253 3.419 -6.910 1.00 95.19 92 ILE A C 1
ATOM 700 O O . ILE A 1 92 ? 9.285 4.317 -6.062 1.00 95.19 92 ILE A O 1
ATOM 704 N N . PRO A 1 93 ? 9.245 2.117 -6.579 1.00 96.00 93 PRO A N 1
ATOM 705 C CA . PRO A 1 93 ? 9.351 1.697 -5.196 1.00 96.00 93 PRO A CA 1
ATOM 706 C C . PRO A 1 93 ? 10.717 2.062 -4.613 1.00 96.00 93 PRO A C 1
ATOM 708 O O . PRO A 1 93 ? 11.745 1.993 -5.282 1.00 96.00 93 PRO A O 1
ATOM 711 N N . ASP A 1 94 ? 10.710 2.382 -3.327 1.00 97.31 94 ASP A N 1
ATOM 712 C CA . ASP A 1 94 ? 11.902 2.491 -2.496 1.00 97.31 94 ASP A CA 1
ATOM 713 C C . ASP A 1 94 ? 11.960 1.228 -1.613 1.00 97.31 94 ASP A C 1
ATOM 715 O O . ASP A 1 94 ? 11.088 1.063 -0.748 1.00 97.31 94 ASP A O 1
ATOM 719 N N . PRO A 1 95 ? 12.909 0.297 -1.845 1.00 98.00 95 PRO A N 1
ATOM 720 C CA . PRO A 1 95 ? 12.964 -0.976 -1.129 1.00 98.00 95 PRO A CA 1
ATOM 721 C C . PRO A 1 95 ? 13.021 -0.832 0.386 1.00 98.00 95 PRO A C 1
ATOM 723 O O . PRO A 1 95 ? 12.399 -1.632 1.089 1.00 98.00 95 PRO A O 1
ATOM 726 N N . ASP A 1 96 ? 13.712 0.189 0.889 1.00 98.00 96 ASP A N 1
ATOM 727 C CA . ASP A 1 96 ? 13.862 0.405 2.324 1.00 98.00 96 ASP A CA 1
ATOM 728 C C . ASP A 1 96 ? 12.540 0.865 2.937 1.00 98.00 96 ASP A C 1
ATOM 730 O O . ASP A 1 96 ? 12.118 0.331 3.962 1.00 98.00 96 ASP A O 1
ATOM 734 N N . LYS A 1 97 ? 11.808 1.756 2.256 1.00 97.38 97 LYS A N 1
ATOM 735 C CA . LYS A 1 97 ? 10.467 2.175 2.702 1.00 97.38 97 LYS A CA 1
ATOM 736 C C . LYS A 1 97 ? 9.444 1.052 2.637 1.00 97.38 97 LYS A C 1
ATOM 738 O O . LYS A 1 97 ? 8.563 0.990 3.490 1.00 97.38 97 LYS A O 1
ATOM 743 N N . VAL A 1 98 ? 9.540 0.166 1.645 1.00 98.19 98 VAL A N 1
ATOM 744 C CA . VAL A 1 98 ? 8.673 -1.021 1.575 1.00 98.19 98 VAL A CA 1
ATOM 745 C C . VAL A 1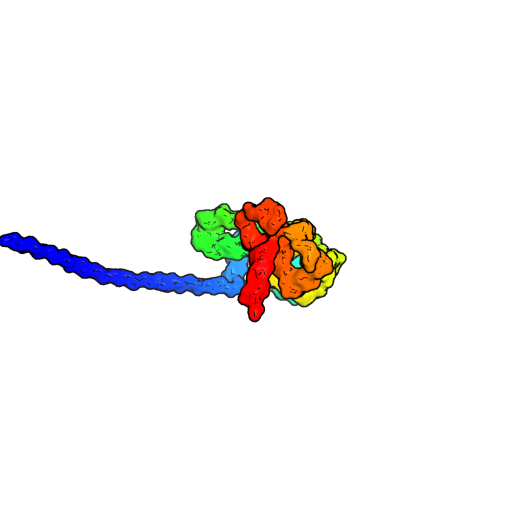 98 ? 8.956 -1.944 2.760 1.00 98.19 98 VAL A C 1
ATOM 747 O O . VAL A 1 98 ? 8.018 -2.382 3.422 1.00 98.19 98 VAL A O 1
ATOM 750 N N . ARG A 1 99 ? 10.228 -2.196 3.090 1.00 98.31 99 ARG A N 1
ATOM 751 C CA . ARG A 1 99 ? 10.603 -3.000 4.267 1.00 98.31 99 ARG A CA 1
ATOM 752 C C . ARG A 1 99 ? 10.158 -2.348 5.572 1.00 98.31 99 ARG A C 1
ATOM 754 O O . ARG A 1 99 ? 9.592 -3.035 6.413 1.00 98.31 99 ARG A O 1
ATOM 761 N N . GLU A 1 100 ? 10.363 -1.042 5.724 1.00 97.88 100 GLU A N 1
ATOM 762 C CA . GLU A 1 100 ? 9.908 -0.277 6.890 1.00 97.88 100 GLU A CA 1
ATOM 763 C C . GLU A 1 100 ? 8.385 -0.359 7.046 1.00 97.88 100 GLU A C 1
ATOM 765 O O . GLU A 1 100 ? 7.886 -0.612 8.141 1.00 97.88 100 GLU A O 1
ATOM 770 N N . ALA A 1 101 ? 7.641 -0.210 5.947 1.00 97.81 101 ALA A N 1
ATOM 771 C CA . ALA A 1 101 ? 6.191 -0.354 5.937 1.00 97.81 101 ALA A CA 1
ATOM 772 C C . ALA A 1 101 ? 5.757 -1.751 6.405 1.00 97.81 101 ALA A C 1
ATOM 774 O O . ALA A 1 101 ? 4.891 -1.859 7.272 1.00 97.81 101 ALA A O 1
ATOM 775 N N . LEU A 1 102 ? 6.372 -2.810 5.870 1.00 98.19 102 LEU A N 1
ATOM 776 C CA . LEU A 1 102 ? 6.072 -4.194 6.247 1.00 98.19 102 LEU A CA 1
ATOM 777 C C . LEU A 1 102 ? 6.415 -4.467 7.718 1.00 98.19 102 LEU A C 1
ATOM 7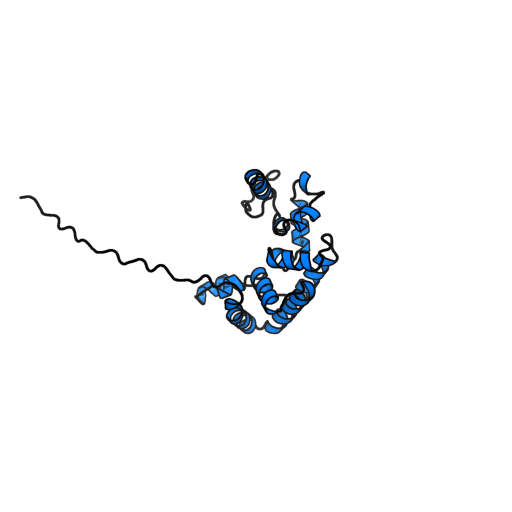79 O O . LEU A 1 102 ? 5.589 -5.028 8.434 1.00 98.19 102 LEU A O 1
ATOM 783 N N . LEU A 1 103 ? 7.575 -4.001 8.186 1.00 97.88 103 LEU A N 1
ATOM 784 C CA . LEU A 1 103 ? 8.001 -4.138 9.579 1.00 97.88 103 LEU A CA 1
A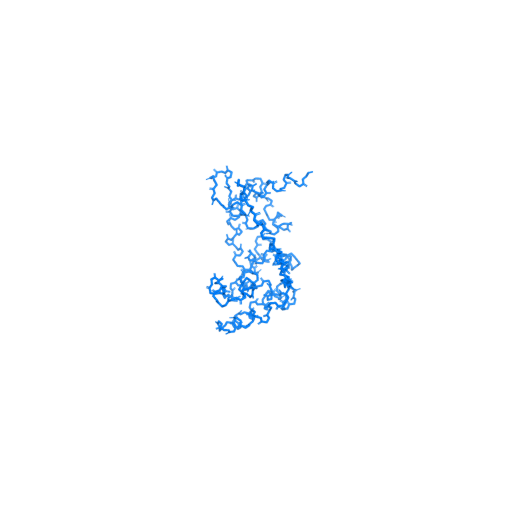TOM 785 C C . LEU A 1 103 ? 7.040 -3.420 10.531 1.00 97.88 103 LEU A C 1
ATOM 787 O O . LEU A 1 103 ? 6.621 -3.975 11.544 1.00 97.88 103 LEU A O 1
ATOM 791 N N . TRP A 1 104 ? 6.628 -2.201 10.182 1.00 97.88 104 TRP A N 1
ATOM 792 C CA . TRP A 1 104 ? 5.657 -1.442 10.965 1.00 97.88 104 TRP A CA 1
ATOM 793 C C . TRP A 1 104 ? 4.303 -2.159 11.054 1.00 97.88 104 TRP A C 1
ATOM 795 O O . TRP A 1 104 ? 3.635 -2.091 12.083 1.00 97.88 104 TRP A O 1
ATOM 805 N N . LEU A 1 105 ? 3.888 -2.875 10.009 1.00 97.44 105 LEU A N 1
ATOM 806 C CA . LEU A 1 105 ? 2.644 -3.645 10.033 1.00 97.44 105 LEU A CA 1
ATOM 807 C C . LEU A 1 105 ? 2.720 -4.861 10.961 1.00 97.44 105 LEU A C 1
ATOM 809 O O . LEU A 1 105 ? 1.723 -5.181 11.611 1.00 97.44 105 LEU A O 1
ATOM 813 N N . THR A 1 106 ? 3.878 -5.514 11.044 1.00 97.25 106 THR A N 1
ATOM 814 C CA . THR A 1 106 ? 4.076 -6.723 11.860 1.00 97.25 106 THR A CA 1
ATOM 815 C C . THR A 1 106 ? 4.464 -6.423 13.308 1.00 97.25 106 THR A C 1
ATOM 817 O O . THR A 1 106 ? 4.112 -7.190 14.198 1.00 97.25 106 THR A O 1
ATOM 820 N N . GLU A 1 107 ? 5.160 -5.314 13.566 1.00 97.12 107 GLU A N 1
ATOM 821 C CA . GLU A 1 107 ? 5.678 -4.948 14.898 1.00 97.12 107 GLU A CA 1
ATOM 822 C C . GLU A 1 107 ? 4.986 -3.723 15.515 1.00 97.12 107 GLU A C 1
ATOM 824 O O . GLU A 1 107 ? 5.126 -3.455 16.708 1.00 97.12 107 GLU A O 1
ATOM 829 N N . GLY A 1 108 ? 4.244 -2.960 14.714 1.00 94.81 108 GLY A N 1
ATOM 830 C CA . GLY A 1 108 ? 3.532 -1.765 15.153 1.00 94.81 108 GLY A CA 1
ATOM 831 C C . GLY A 1 108 ? 2.153 -2.065 15.753 1.00 94.81 108 GLY A C 1
ATOM 832 O O . GLY A 1 108 ? 1.879 -3.176 16.197 1.00 94.81 108 GLY A O 1
ATOM 833 N N . PRO A 1 109 ? 1.233 -1.084 15.772 1.00 95.06 109 PRO A N 1
ATOM 834 C CA . PRO A 1 109 ? -0.025 -1.185 16.520 1.00 95.06 109 PRO A CA 1
ATOM 835 C C . PRO A 1 109 ? -0.985 -2.263 16.002 1.00 95.06 109 PRO A C 1
ATOM 837 O O . PRO A 1 109 ? -1.867 -2.692 16.744 1.00 95.06 109 PRO A O 1
ATOM 840 N N . LEU A 1 110 ? -0.844 -2.676 14.739 1.00 94.94 110 LEU A N 1
ATOM 841 C CA . LEU A 1 110 ? -1.705 -3.688 14.132 1.00 94.94 110 LEU A CA 1
ATOM 842 C C . LEU A 1 110 ? -1.242 -5.122 14.416 1.00 94.94 110 LEU A C 1
ATOM 844 O O . LEU A 1 110 ? -2.084 -6.015 14.372 1.00 94.94 110 LEU A O 1
ATOM 848 N N . LEU A 1 111 ? 0.051 -5.330 14.711 1.00 96.38 111 LEU A N 1
ATOM 849 C CA . LEU A 1 111 ? 0.664 -6.641 14.971 1.00 96.38 111 LEU A CA 1
ATOM 850 C C . LEU A 1 111 ? 0.181 -7.728 13.996 1.00 96.38 111 LEU A C 1
ATOM 852 O O . LEU A 1 111 ? -0.235 -8.814 14.412 1.00 96.38 111 LEU A O 1
ATOM 856 N N . LEU A 1 112 ? 0.172 -7.415 12.695 1.00 96.50 112 LEU A N 1
ATOM 857 C CA . LEU A 1 112 ? -0.354 -8.330 11.688 1.00 96.50 112 LEU A CA 1
ATOM 858 C C . LEU A 1 112 ? 0.496 -9.597 11.656 1.00 96.50 112 LEU A C 1
ATOM 860 O O . LEU A 1 112 ? 1.710 -9.540 11.457 1.00 96.50 112 LEU A O 1
ATOM 864 N N . ASN A 1 113 ? -0.149 -10.754 11.786 1.00 96.44 113 ASN A N 1
ATOM 865 C CA . ASN A 1 113 ? 0.501 -12.007 11.422 1.00 96.44 113 ASN A CA 1
ATOM 866 C C . ASN A 1 113 ? 0.596 -12.139 9.889 1.00 96.44 113 ASN A C 1
ATOM 868 O O . ASN A 1 113 ? -0.005 -11.365 9.142 1.00 96.44 113 ASN A O 1
ATOM 872 N N . GLN A 1 114 ? 1.333 -13.144 9.413 1.00 96.81 114 GLN A N 1
ATOM 873 C CA . GLN A 1 114 ? 1.574 -13.335 7.980 1.00 96.81 114 GLN A CA 1
ATOM 874 C C . GLN A 1 114 ? 0.279 -13.458 7.152 1.00 96.81 114 GLN A C 1
ATOM 876 O O . GLN A 1 114 ? 0.170 -12.839 6.095 1.00 96.81 114 GLN A O 1
ATOM 881 N N . ASP A 1 115 ? -0.728 -14.195 7.631 1.00 95.88 115 ASP A N 1
ATOM 882 C CA . ASP A 1 115 ? -1.995 -14.364 6.905 1.00 95.88 115 ASP A CA 1
ATOM 883 C C . ASP A 1 115 ? -2.805 -13.061 6.849 1.00 95.88 115 ASP A C 1
ATOM 885 O O . ASP A 1 115 ? -3.385 -12.722 5.813 1.00 95.88 115 ASP A O 1
ATOM 889 N N . GLN A 1 116 ? -2.824 -12.299 7.943 1.00 95.62 116 GLN A N 1
ATOM 890 C CA . GLN A 1 116 ? -3.469 -10.987 7.990 1.00 95.62 116 GLN A CA 1
ATOM 891 C C . GLN A 1 116 ? -2.757 -9.982 7.082 1.00 95.62 116 GLN A C 1
ATOM 893 O O . GLN A 1 116 ? -3.422 -9.228 6.373 1.00 95.62 116 GLN A O 1
ATOM 898 N N . LEU A 1 117 ? -1.422 -9.999 7.059 1.00 97.19 117 LEU A N 1
ATOM 899 C CA . LEU A 1 117 ? -0.620 -9.170 6.164 1.00 97.19 117 LEU A CA 1
ATOM 900 C C . LEU A 1 117 ? -0.906 -9.509 4.698 1.00 97.19 117 LEU A C 1
ATOM 902 O O . LEU A 1 117 ? -1.140 -8.600 3.902 1.00 97.19 117 LEU A O 1
ATOM 906 N N . ARG A 1 118 ? -0.977 -10.801 4.352 1.00 96.12 118 ARG A N 1
ATOM 907 C CA . ARG A 1 118 ? -1.360 -11.263 3.010 1.00 96.12 118 ARG A CA 1
ATOM 908 C C . ARG A 1 118 ? -2.721 -10.707 2.592 1.00 96.12 118 ARG A C 1
ATOM 910 O O . ARG A 1 118 ? -2.845 -10.141 1.509 1.00 96.12 118 ARG A O 1
ATOM 917 N N . ILE A 1 119 ? -3.736 -10.834 3.449 1.00 94.50 119 ILE A N 1
ATOM 918 C CA . ILE A 1 119 ? -5.091 -10.324 3.176 1.00 94.50 119 ILE A CA 1
ATOM 919 C C . ILE A 1 119 ? -5.082 -8.798 3.017 1.00 94.50 119 ILE A C 1
ATOM 921 O O . ILE A 1 119 ? -5.665 -8.279 2.066 1.00 94.50 119 ILE A O 1
ATOM 925 N N . ALA A 1 120 ? -4.392 -8.082 3.903 1.00 94.75 120 ALA A N 1
ATOM 926 C CA . ALA A 1 120 ? -4.317 -6.625 3.878 1.00 94.75 120 ALA A CA 1
ATOM 927 C C . ALA A 1 120 ? -3.641 -6.090 2.604 1.00 94.75 120 ALA A C 1
ATOM 929 O O . ALA A 1 120 ? -4.172 -5.188 1.949 1.00 94.75 120 ALA A O 1
ATOM 930 N N . VAL A 1 121 ? -2.503 -6.677 2.215 1.00 95.88 121 VAL A N 1
ATOM 931 C CA . VAL A 1 121 ? -1.782 -6.327 0.981 1.00 95.88 121 VAL A CA 1
ATOM 932 C C . VAL A 1 121 ? -2.607 -6.677 -0.257 1.00 95.88 121 VAL A C 1
ATOM 934 O O . VAL A 1 121 ? -2.613 -5.908 -1.216 1.00 95.88 121 VAL A O 1
ATOM 937 N N . ARG A 1 122 ? -3.349 -7.788 -0.241 1.00 94.00 122 ARG A N 1
ATOM 938 C CA . ARG A 1 122 ? -4.223 -8.174 -1.353 1.00 94.00 122 ARG A CA 1
ATOM 939 C C . ARG A 1 122 ? -5.384 -7.204 -1.546 1.00 94.00 122 ARG A C 1
ATOM 941 O O . ARG A 1 122 ? -5.649 -6.789 -2.674 1.00 94.00 122 ARG A O 1
ATOM 948 N N . ASP A 1 123 ? -6.074 -6.861 -0.462 1.00 92.31 123 ASP A N 1
ATOM 949 C CA . ASP A 1 123 ? -7.331 -6.112 -0.523 1.00 92.31 123 ASP A CA 1
ATOM 950 C C . ASP A 1 123 ? -7.097 -4.599 -0.683 1.00 92.31 123 ASP A C 1
ATOM 952 O O . ASP A 1 123 ? -7.847 -3.933 -1.399 1.00 92.31 123 ASP A O 1
ATOM 956 N N . SER A 1 124 ? -6.031 -4.063 -0.077 1.00 92.00 124 SER A N 1
ATOM 957 C CA . SER A 1 124 ? -5.710 -2.627 -0.080 1.00 92.00 124 SER A CA 1
ATOM 958 C C . SER A 1 124 ? -4.202 -2.353 -0.268 1.00 92.00 124 SER A C 1
ATOM 960 O O . SER A 1 124 ? -3.606 -1.627 0.529 1.00 92.00 124 SER A O 1
ATOM 962 N N . PRO A 1 125 ? -3.550 -2.839 -1.343 1.00 94.88 125 PRO A N 1
ATOM 963 C CA . PRO A 1 125 ? -2.087 -2.802 -1.494 1.00 94.88 125 PRO A CA 1
ATOM 964 C C . PRO A 1 125 ? -1.485 -1.406 -1.311 1.00 94.88 125 PRO A C 1
ATOM 966 O O . PRO A 1 125 ? -0.497 -1.237 -0.605 1.00 94.88 125 PRO A O 1
ATOM 969 N N . LYS A 1 126 ? -2.115 -0.373 -1.883 1.00 93.81 126 LYS A N 1
ATOM 970 C CA . LYS A 1 126 ? -1.661 1.019 -1.743 1.00 93.81 126 LYS A CA 1
ATOM 971 C C . LYS A 1 126 ? -1.599 1.469 -0.284 1.00 93.81 126 LYS A C 1
ATOM 973 O O . LYS A 1 126 ? -0.677 2.178 0.102 1.00 93.81 126 LYS A O 1
ATOM 978 N N . ALA A 1 127 ? -2.582 1.087 0.516 1.00 93.25 127 ALA A N 1
ATOM 979 C CA . ALA A 1 127 ? -2.690 1.553 1.886 1.00 93.25 127 ALA A CA 1
ATOM 980 C C . ALA A 1 127 ? -1.637 0.920 2.805 1.00 93.25 127 ALA A C 1
ATOM 982 O O . ALA A 1 127 ? -1.182 1.562 3.749 1.00 93.25 127 ALA A O 1
ATOM 983 N N . TYR A 1 128 ? -1.233 -0.311 2.486 1.00 96.12 128 TYR A N 1
ATOM 984 C CA . TYR A 1 128 ? -0.306 -1.106 3.287 1.00 96.12 128 TYR A CA 1
ATOM 985 C C . TYR A 1 128 ? 1.146 -1.033 2.795 1.00 96.12 128 TYR A C 1
ATOM 987 O O . TYR A 1 128 ? 2.059 -1.112 3.608 1.00 96.12 128 TYR A O 1
ATOM 995 N N . LEU A 1 129 ? 1.381 -0.818 1.497 1.00 96.62 129 LEU A N 1
ATOM 996 C CA . LEU A 1 129 ? 2.732 -0.768 0.920 1.00 96.62 129 LEU A CA 1
ATOM 997 C C . LEU A 1 129 ? 3.267 0.656 0.706 1.00 96.62 129 LEU A C 1
ATOM 999 O O . LEU A 1 129 ? 4.473 0.836 0.582 1.00 96.62 129 LEU A O 1
ATOM 1003 N N . SER A 1 130 ? 2.402 1.678 0.673 1.00 93.50 130 SER A N 1
ATOM 1004 C CA . SER A 1 130 ? 2.797 3.071 0.406 1.00 93.50 130 SER A CA 1
ATOM 1005 C C . SER A 1 130 ? 2.603 3.966 1.634 1.00 93.50 130 SER A C 1
ATOM 1007 O O . SER A 1 130 ? 1.803 4.905 1.620 1.00 93.50 130 SER A O 1
ATOM 1009 N N . GLY A 1 131 ? 3.351 3.679 2.702 1.00 91.75 131 GLY A N 1
ATOM 1010 C CA . GLY A 1 131 ? 3.347 4.473 3.937 1.00 91.75 131 GLY A CA 1
ATOM 1011 C C . GLY A 1 131 ? 2.141 4.191 4.846 1.00 91.75 131 GLY A C 1
ATOM 1012 O O . GLY A 1 131 ? 1.321 5.089 5.065 1.00 91.75 131 GLY A O 1
ATOM 1013 N N . PRO A 1 132 ? 2.026 2.977 5.414 1.00 96.19 132 PRO A N 1
ATOM 1014 C CA . PRO A 1 132 ? 0.908 2.601 6.279 1.00 96.19 132 PRO A CA 1
ATOM 1015 C C . PRO A 1 132 ? 0.856 3.410 7.581 1.00 96.19 132 PRO A C 1
ATOM 1017 O O . PRO A 1 132 ? -0.228 3.784 8.018 1.00 96.19 132 PRO A O 1
ATOM 1020 N N . ALA A 1 133 ? 2.006 3.748 8.173 1.00 96.69 133 ALA A N 1
ATOM 1021 C CA . ALA A 1 133 ? 2.083 4.475 9.441 1.00 96.69 133 ALA A CA 1
ATOM 1022 C C . ALA A 1 133 ? 1.415 5.870 9.417 1.00 96.69 133 ALA A C 1
ATOM 1024 O O . ALA A 1 133 ? 0.514 6.111 10.229 1.00 96.69 133 ALA A O 1
ATOM 1025 N N . PRO A 1 134 ? 1.773 6.799 8.500 1.00 95.44 134 PRO A N 1
ATOM 1026 C CA . PRO A 1 134 ? 1.104 8.100 8.433 1.00 95.44 134 PRO A CA 1
ATOM 1027 C C . PRO A 1 134 ? -0.382 7.971 8.074 1.00 95.44 134 PRO A C 1
ATOM 1029 O O . PRO A 1 134 ? -1.206 8.738 8.573 1.00 95.44 134 PRO A O 1
ATOM 1032 N N . ARG A 1 135 ? -0.745 6.979 7.252 1.00 94.69 135 ARG A N 1
ATOM 1033 C CA . ARG A 1 135 ? -2.138 6.729 6.870 1.00 94.69 135 ARG A CA 1
ATOM 1034 C C . ARG A 1 135 ? -2.973 6.232 8.054 1.00 94.69 135 ARG A C 1
ATOM 1036 O O . ARG A 1 135 ? -4.051 6.766 8.292 1.00 94.69 135 ARG A O 1
ATOM 1043 N N . TYR A 1 136 ? -2.449 5.292 8.838 1.00 97.00 136 TYR A N 1
ATOM 1044 C CA . TYR A 1 136 ? -3.061 4.826 10.082 1.00 97.00 136 TYR A CA 1
ATOM 1045 C C . TYR A 1 136 ? -3.282 5.979 11.065 1.00 97.00 136 TYR A C 1
ATOM 1047 O O . TYR A 1 136 ? -4.380 6.125 11.599 1.00 97.00 136 TYR A O 1
ATOM 1055 N N . ALA A 1 137 ? -2.272 6.832 11.270 1.00 96.44 137 ALA A N 1
ATOM 1056 C CA . ALA A 1 137 ? -2.383 7.976 12.172 1.00 96.44 137 ALA A CA 1
ATOM 1057 C C . ALA A 1 137 ? -3.487 8.952 11.728 1.00 96.44 137 ALA A C 1
ATOM 1059 O O . ALA A 1 137 ? -4.302 9.373 12.549 1.00 96.44 137 ALA A O 1
ATOM 1060 N N . ALA A 1 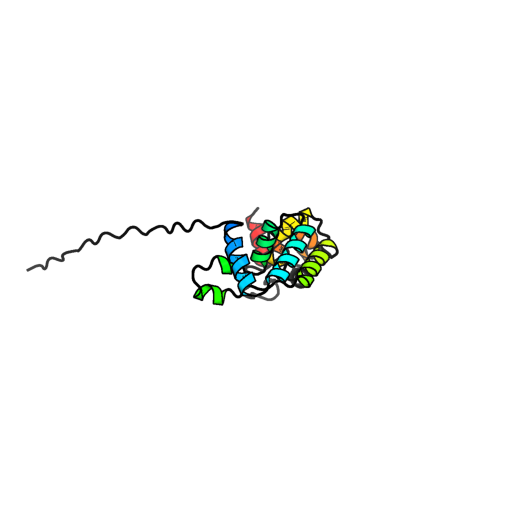138 ? -3.561 9.265 10.430 1.00 94.38 138 ALA A N 1
ATOM 1061 C CA . ALA A 1 138 ? -4.613 10.115 9.872 1.00 94.38 138 ALA A CA 1
ATOM 1062 C C . ALA A 1 138 ? -6.009 9.477 9.994 1.00 94.38 138 ALA A C 1
ATOM 1064 O O . ALA A 1 138 ? -6.983 10.151 10.346 1.00 94.38 138 ALA A O 1
ATOM 1065 N N . ALA A 1 139 ? -6.116 8.172 9.742 1.00 94.75 139 ALA A N 1
ATOM 1066 C CA . ALA A 1 139 ? -7.377 7.452 9.844 1.00 94.75 139 ALA A CA 1
ATOM 1067 C C . ALA A 1 139 ? -7.884 7.372 11.291 1.00 94.75 139 ALA A C 1
ATOM 1069 O O . ALA A 1 139 ? -9.048 7.670 11.549 1.00 94.75 139 ALA A O 1
ATOM 1070 N N . LEU A 1 140 ? -7.005 7.087 12.254 1.00 96.00 140 LEU A N 1
ATOM 1071 C CA . LEU A 1 140 ? -7.349 7.084 13.677 1.00 96.00 140 LEU A CA 1
ATOM 1072 C C . LEU A 1 140 ? -7.714 8.486 14.192 1.00 96.00 140 LEU A C 1
ATOM 1074 O O . LEU A 1 140 ? -8.650 8.636 14.979 1.00 96.00 140 LEU A O 1
ATOM 1078 N N . ALA A 1 141 ? -6.991 9.522 13.755 1.00 94.12 141 ALA A N 1
ATOM 1079 C CA . ALA A 1 141 ? -7.263 10.900 14.160 1.00 94.12 141 ALA A CA 1
ATOM 1080 C C . ALA A 1 141 ? -8.662 11.355 13.718 1.00 94.12 141 ALA A C 1
ATOM 1082 O O . ALA A 1 141 ? -9.388 11.955 14.514 1.00 94.12 141 ALA A O 1
ATOM 1083 N N . SER A 1 142 ? -9.036 11.012 12.481 1.00 92.69 142 SER A N 1
ATOM 1084 C CA . SER A 1 142 ? -10.335 11.339 11.886 1.00 92.69 142 SER A CA 1
ATOM 1085 C C . SER A 1 142 ? -11.470 10.400 12.302 1.00 92.69 142 SER A C 1
ATOM 1087 O O . SER A 1 142 ? -12.631 10.741 12.092 1.00 92.69 142 SER A O 1
ATOM 1089 N N . ALA A 1 143 ? -11.175 9.244 12.901 1.00 93.19 143 ALA A N 1
ATOM 1090 C CA . ALA A 1 143 ? -12.195 8.285 13.309 1.00 93.19 143 ALA A CA 1
ATOM 1091 C C . ALA A 1 143 ? -13.208 8.896 14.296 1.00 93.19 143 ALA A C 1
ATOM 1093 O O . ALA A 1 143 ? -12.802 9.579 15.240 1.00 93.19 143 ALA A O 1
ATOM 1094 N N . PRO A 1 144 ? -14.517 8.619 14.148 1.00 91.25 144 PRO A N 1
ATOM 1095 C CA . PRO A 1 144 ? -15.506 8.939 15.167 1.00 91.25 144 PRO A CA 1
ATOM 1096 C C . PRO A 1 144 ? -15.137 8.299 16.507 1.00 91.25 144 PRO A C 1
ATOM 1098 O O . PRO A 1 144 ? -14.597 7.190 16.550 1.00 91.25 144 PRO A O 1
ATOM 1101 N N . THR A 1 145 ? -15.468 8.965 17.616 1.00 91.31 145 THR A N 1
ATOM 1102 C CA . THR A 1 145 ? -15.126 8.507 18.977 1.00 91.31 145 THR A CA 1
ATOM 1103 C C . THR A 1 145 ? -15.554 7.061 19.246 1.00 91.31 145 THR A C 1
ATOM 1105 O O . THR A 1 145 ? -14.812 6.316 19.877 1.00 91.31 145 THR A O 1
ATOM 1108 N N . SER A 1 146 ? -16.698 6.632 18.702 1.00 90.75 146 SER A N 1
ATOM 1109 C CA . SER A 1 146 ? -17.222 5.262 18.817 1.00 90.75 146 SER A CA 1
ATOM 1110 C C . SER A 1 146 ? -16.319 4.182 18.210 1.00 90.75 146 SER A C 1
ATOM 1112 O O . SER A 1 146 ? -16.401 3.026 18.620 1.00 90.75 146 SER A O 1
ATOM 1114 N N . PHE A 1 147 ? -15.466 4.532 17.244 1.00 92.88 147 PHE A N 1
ATOM 1115 C CA . PHE A 1 147 ? -14.562 3.596 16.576 1.00 92.88 147 PHE A CA 1
ATOM 1116 C C . PHE A 1 147 ? -13.120 3.685 17.068 1.00 92.88 147 PHE A C 1
ATOM 1118 O O . PHE A 1 147 ? -12.366 2.750 16.828 1.00 92.88 147 PHE A O 1
ATOM 1125 N N . LYS A 1 148 ? -12.717 4.756 17.768 1.00 93.56 148 LYS A N 1
ATOM 1126 C CA . LYS A 1 148 ? -11.315 4.946 18.190 1.00 93.56 148 LYS A CA 1
ATOM 1127 C C . LYS A 1 148 ? -10.801 3.813 19.076 1.00 93.56 148 LYS A C 1
ATOM 1129 O O . LYS A 1 148 ? -9.687 3.345 18.872 1.00 93.56 148 LYS A O 1
ATOM 1134 N N . GLU A 1 149 ? -11.616 3.345 20.018 1.00 93.31 149 GLU A N 1
ATOM 1135 C CA . GLU A 1 149 ? -11.225 2.273 20.946 1.00 93.31 149 GLU A CA 1
ATOM 1136 C C . GLU A 1 149 ? -11.122 0.900 20.265 1.00 93.31 149 GLU A C 1
ATOM 1138 O O . GLU A 1 149 ? -10.293 0.082 20.646 1.00 93.31 149 GLU A O 1
ATOM 1143 N N . SER A 1 150 ? -11.930 0.658 19.229 1.00 95.12 150 SER A N 1
ATOM 1144 C CA . SER A 1 150 ? -11.974 -0.611 18.484 1.00 95.12 150 SER A CA 1
ATOM 1145 C C . SER A 1 150 ? -11.284 -0.530 17.119 1.00 95.12 150 SER A C 1
ATOM 1147 O O . SER A 1 150 ? -11.443 -1.420 16.283 1.00 95.12 150 SER A O 1
ATOM 1149 N N . PHE A 1 151 ? -10.507 0.528 16.875 1.00 95.31 151 PHE A N 1
ATOM 1150 C CA . PHE A 1 151 ? -9.995 0.861 15.547 1.00 95.31 151 PHE A CA 1
ATOM 1151 C C . PHE A 1 151 ? -9.133 -0.256 14.951 1.00 95.31 151 PHE A C 1
ATOM 1153 O O . PHE A 1 151 ? -9.307 -0.626 13.790 1.00 95.31 151 PHE A O 1
ATOM 1160 N N . ASN A 1 152 ? -8.265 -0.858 15.766 1.00 95.00 152 ASN A N 1
ATOM 1161 C CA . ASN A 1 152 ? -7.400 -1.951 15.323 1.00 95.00 152 ASN A CA 1
ATOM 1162 C C . ASN A 1 152 ? -8.216 -3.190 14.959 1.00 95.00 152 ASN A C 1
ATOM 1164 O O . ASN A 1 152 ? -8.034 -3.749 13.882 1.00 95.00 152 ASN A O 1
ATOM 1168 N N . GLU A 1 153 ? -9.167 -3.587 15.808 1.00 94.50 153 GLU A N 1
ATOM 1169 C CA . GLU A 1 153 ? -10.059 -4.715 15.513 1.00 94.50 153 GLU A CA 1
ATOM 1170 C C . GLU A 1 153 ? -10.870 -4.484 14.236 1.00 94.50 153 GLU A C 1
ATOM 1172 O O . GLU A 1 153 ? -11.144 -5.424 13.487 1.00 94.50 153 GLU A O 1
ATOM 1177 N N . LEU A 1 154 ? -11.256 -3.232 13.990 1.00 94.25 154 LEU A N 1
ATOM 1178 C CA . LEU A 1 154 ? -11.993 -2.840 12.802 1.00 94.25 154 LEU A CA 1
ATOM 1179 C C . LEU A 1 154 ? -11.132 -2.974 11.542 1.00 94.25 154 LEU A C 1
ATOM 1181 O O . LEU A 1 154 ? -11.591 -3.575 10.575 1.00 94.25 154 LEU A O 1
ATOM 1185 N N . ILE A 1 155 ? -9.884 -2.496 11.568 1.00 94.44 155 ILE A N 1
ATOM 1186 C CA . ILE A 1 155 ? -8.925 -2.661 10.462 1.00 94.44 155 ILE A CA 1
ATOM 1187 C C . ILE A 1 155 ? -8.651 -4.141 10.181 1.00 94.44 155 ILE A C 1
ATOM 1189 O O . ILE A 1 155 ? -8.604 -4.545 9.023 1.00 94.44 155 ILE A O 1
ATOM 1193 N N . LEU A 1 156 ? -8.496 -4.963 11.221 1.00 91.50 156 LEU A N 1
ATOM 1194 C CA . LEU A 1 156 ? -8.238 -6.397 11.058 1.00 91.50 156 LEU A CA 1
ATOM 1195 C C . LEU A 1 156 ? -9.399 -7.130 10.374 1.00 91.50 156 LEU A C 1
ATOM 1197 O O . LEU A 1 156 ? -9.174 -8.093 9.643 1.00 91.50 156 LEU A O 1
ATOM 1201 N N . LYS A 1 157 ? -10.639 -6.689 10.610 1.00 91.56 157 LYS A N 1
ATOM 1202 C CA . LYS A 1 157 ? -11.831 -7.220 9.930 1.00 91.56 157 LYS A CA 1
ATOM 1203 C C . LYS A 1 157 ? -11.992 -6.636 8.531 1.00 91.56 157 LYS A C 1
ATOM 1205 O O . LYS A 1 157 ? -12.450 -7.329 7.627 1.00 91.56 157 LYS A O 1
ATOM 1210 N N . GLU A 1 158 ? -11.655 -5.361 8.370 1.00 91.62 158 GLU A N 1
ATOM 1211 C CA . GLU A 1 158 ? -11.882 -4.587 7.155 1.00 91.62 158 GLU A CA 1
ATOM 1212 C C . GLU A 1 158 ? -10.668 -3.700 6.833 1.00 91.62 158 GLU A C 1
ATOM 1214 O O . GLU A 1 158 ? -10.655 -2.518 7.188 1.00 91.62 158 GLU A O 1
ATOM 1219 N N . PRO A 1 159 ? -9.666 -4.223 6.098 1.00 90.88 159 PRO A N 1
ATOM 1220 C CA . PRO A 1 159 ? -8.416 -3.507 5.826 1.00 90.88 159 PRO A CA 1
ATOM 1221 C C . PRO A 1 159 ? -8.603 -2.121 5.191 1.00 90.88 159 PRO A C 1
ATOM 1223 O O . PRO A 1 159 ? -7.864 -1.189 5.490 1.00 90.88 159 PRO A O 1
ATOM 1226 N N . SER A 1 160 ? -9.656 -1.937 4.382 1.00 90.00 160 SER A N 1
ATOM 1227 C CA . SER A 1 160 ? -9.992 -0.647 3.750 1.00 90.00 160 SER A CA 1
ATOM 1228 C C . SER A 1 160 ? -10.320 0.489 4.732 1.00 90.00 160 SER A C 1
ATOM 1230 O O . SER A 1 160 ? -10.412 1.650 4.335 1.00 90.00 160 SER A O 1
ATOM 1232 N N . VAL A 1 161 ? -10.513 0.188 6.018 1.00 92.88 161 VAL A N 1
ATOM 1233 C CA . VAL A 1 161 ? -10.757 1.196 7.060 1.00 92.88 161 VAL A CA 1
ATOM 1234 C C . VAL A 1 161 ? -9.560 2.127 7.225 1.00 92.88 161 VAL A C 1
ATOM 1236 O O . VAL A 1 161 ? -9.745 3.308 7.510 1.00 92.88 161 VAL A O 1
ATOM 1239 N N . ILE A 1 162 ? -8.344 1.650 6.956 1.00 93.69 162 ILE A N 1
ATOM 1240 C CA . ILE A 1 162 ? -7.144 2.490 7.000 1.00 93.69 162 ILE A CA 1
ATOM 1241 C C . ILE A 1 162 ? -7.187 3.626 5.953 1.00 93.69 162 ILE A C 1
ATOM 1243 O O . ILE A 1 162 ? -6.512 4.637 6.110 1.00 93.69 162 ILE A O 1
ATOM 1247 N N . ASP A 1 163 ? -8.000 3.509 4.896 1.00 91.50 163 ASP A N 1
ATOM 1248 C CA . ASP A 1 163 ? -8.180 4.568 3.893 1.00 91.50 163 ASP A CA 1
ATOM 1249 C C . ASP A 1 163 ? -9.142 5.678 4.357 1.00 91.50 163 ASP A C 1
ATOM 1251 O O . ASP A 1 163 ? -9.278 6.701 3.684 1.00 91.50 163 ASP A O 1
ATOM 1255 N N . ARG A 1 164 ? -9.809 5.514 5.508 1.00 92.44 164 ARG A N 1
ATOM 1256 C CA . ARG A 1 164 ? -10.774 6.483 6.044 1.00 92.44 164 ARG A CA 1
ATOM 1257 C C . ARG A 1 164 ? -10.060 7.608 6.783 1.00 92.44 164 ARG A C 1
ATOM 1259 O O . ARG A 1 164 ? -9.995 7.608 8.002 1.00 92.44 164 ARG A O 1
ATOM 1266 N N . THR A 1 165 ? -9.506 8.564 6.046 1.00 91.81 165 THR A N 1
ATOM 1267 C CA . THR A 1 165 ? -8.708 9.667 6.611 1.00 91.81 165 THR A CA 1
ATOM 1268 C C . THR A 1 165 ? -9.485 10.973 6.801 1.00 91.81 165 THR A C 1
ATOM 1270 O O . THR A 1 165 ? -8.884 11.989 7.142 1.00 91.81 165 THR A O 1
ATOM 1273 N N . TYR A 1 166 ? -10.802 10.975 6.568 1.00 88.94 166 TYR A N 1
ATOM 1274 C CA . TYR A 1 166 ? -11.657 12.162 6.677 1.00 88.94 166 TYR A CA 1
ATOM 1275 C C . TYR A 1 166 ? -12.937 11.876 7.462 1.00 88.94 166 TYR A C 1
ATOM 1277 O O . TYR A 1 166 ? -13.531 10.807 7.329 1.00 88.94 166 TYR A O 1
ATOM 1285 N N . ASN A 1 167 ? -13.431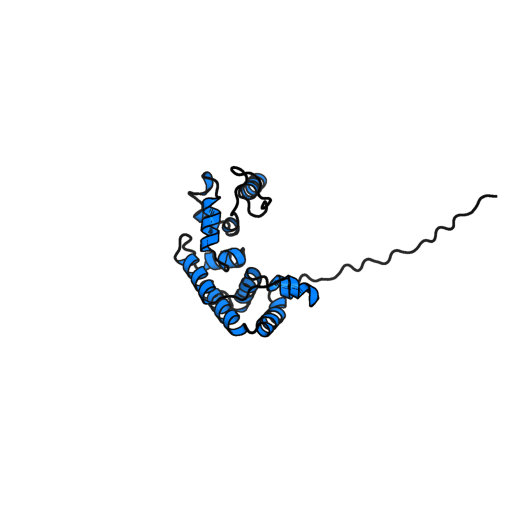 12.863 8.211 1.00 85.69 167 ASN A N 1
ATOM 1286 C CA . ASN A 1 167 ? -14.737 12.807 8.863 1.00 85.69 167 ASN A CA 1
ATOM 1287 C C . ASN A 1 167 ? -15.499 14.117 8.643 1.00 85.69 167 ASN A C 1
ATOM 1289 O O . ASN A 1 167 ? -15.185 15.151 9.218 1.00 85.69 167 ASN A O 1
ATOM 1293 N N . CYS A 1 168 ? -16.517 14.059 7.786 1.00 83.69 168 CYS A N 1
ATOM 1294 C CA . CYS A 1 168 ? -17.317 15.227 7.426 1.00 83.69 168 CYS A CA 1
ATOM 1295 C C . CYS A 1 168 ? -18.461 15.529 8.404 1.00 83.69 168 CYS A C 1
ATOM 1297 O O . CYS A 1 168 ? -19.176 16.506 8.189 1.00 83.69 168 CYS A O 1
ATOM 1299 N N . GLY A 1 169 ? -18.684 14.684 9.418 1.00 72.94 169 GLY A N 1
ATOM 1300 C CA . GLY A 1 169 ? -19.741 14.886 10.411 1.00 72.94 169 GLY A CA 1
ATOM 1301 C C . GLY A 1 169 ? -19.456 16.064 11.341 1.00 72.94 169 GLY A C 1
ATOM 1302 O O . GLY A 1 169 ? -20.387 16.776 11.707 1.00 72.94 169 GLY A O 1
ATOM 1303 N N . ASP A 1 170 ? -18.175 16.292 11.643 1.00 67.56 170 ASP A N 1
ATOM 1304 C CA . ASP A 1 170 ? -17.737 17.296 12.616 1.00 67.56 170 ASP A CA 1
ATOM 1305 C C . ASP A 1 170 ? -17.201 18.577 11.940 1.00 67.56 170 ASP A C 1
ATOM 1307 O O . ASP A 1 170 ? -17.532 19.679 12.372 1.00 67.56 170 ASP A O 1
ATOM 1311 N N . ASP A 1 171 ? -16.462 18.448 10.827 1.00 65.00 171 ASP A N 1
ATOM 1312 C CA . ASP A 1 171 ? -15.721 19.563 10.198 1.00 65.00 171 ASP A CA 1
ATOM 1313 C C . ASP A 1 171 ? -16.288 20.034 8.838 1.00 65.00 171 ASP A C 1
ATOM 1315 O O . ASP A 1 171 ? -15.725 20.908 8.175 1.00 65.00 171 ASP A O 1
ATOM 1319 N N . GLY A 1 172 ? -17.413 19.466 8.393 1.00 64.50 172 GLY A N 1
ATOM 1320 C CA . GLY A 1 172 ? -17.993 19.738 7.073 1.00 64.50 172 GLY A CA 1
ATOM 1321 C C . GLY A 1 172 ? -17.381 18.908 5.931 1.00 64.50 172 GLY A C 1
ATOM 1322 O O . GLY A 1 172 ? -16.425 18.150 6.094 1.00 64.50 172 GLY A O 1
ATOM 1323 N N . CYS A 1 173 ? -17.991 18.971 4.741 1.00 72.44 173 CYS A N 1
ATOM 1324 C CA . CYS A 1 173 ? -17.630 18.092 3.623 1.00 72.44 173 CYS A CA 1
ATOM 1325 C C . CYS A 1 173 ? -16.381 18.571 2.866 1.00 72.44 173 CYS A C 1
ATOM 1327 O O . CYS A 1 173 ? -16.397 19.636 2.255 1.00 72.44 173 CYS A O 1
ATOM 1329 N N . ALA A 1 174 ? -15.340 17.734 2.814 1.00 68.50 174 ALA A N 1
ATOM 1330 C CA . ALA A 1 174 ? -14.111 17.989 2.054 1.00 68.50 174 ALA A CA 1
ATOM 1331 C C . ALA A 1 174 ? -14.144 17.441 0.609 1.00 68.50 174 ALA A C 1
ATOM 1333 O O . ALA A 1 174 ? -13.110 17.352 -0.039 1.00 68.50 174 ALA A O 1
ATOM 1334 N N . SER A 1 175 ? -15.310 17.025 0.096 1.00 73.94 175 SER A N 1
ATOM 1335 C CA . SER A 1 175 ? -15.468 16.319 -1.197 1.00 73.94 175 SER A CA 1
ATOM 1336 C C . SER A 1 175 ? -14.712 14.981 -1.322 1.00 73.94 175 SER A C 1
ATOM 1338 O O . SER A 1 175 ? -14.736 14.352 -2.375 1.00 73.94 175 SER A O 1
ATOM 1340 N N . GLU A 1 176 ? -14.136 14.478 -0.229 1.00 76.31 176 GLU A N 1
ATOM 1341 C CA . GLU A 1 176 ? -13.431 13.191 -0.129 1.00 76.31 176 GLU A CA 1
ATOM 1342 C C . GLU A 1 176 ? -14.371 12.064 0.341 1.00 76.31 176 GLU A C 1
ATOM 1344 O O . GLU A 1 176 ? -14.049 11.257 1.215 1.00 76.31 176 GLU A O 1
ATOM 1349 N N . CYS A 1 177 ? -15.586 12.003 -0.219 1.00 77.75 177 CYS A N 1
ATOM 1350 C CA . CYS A 1 177 ? -16.636 11.080 0.234 1.00 77.75 177 CYS A CA 1
ATOM 1351 C C . CYS A 1 177 ? -16.204 9.604 0.176 1.00 77.75 177 CYS A C 1
ATOM 1353 O O . CYS A 1 177 ? -16.653 8.799 0.990 1.00 77.75 177 CYS A O 1
ATOM 1355 N N . GLY A 1 178 ? -15.305 9.256 -0.751 1.00 80.06 178 GLY A N 1
ATOM 1356 C CA . GLY A 1 178 ? -14.745 7.910 -0.889 1.00 80.06 178 GLY A CA 1
ATOM 1357 C C . GLY A 1 178 ? -13.846 7.479 0.272 1.00 80.06 178 GLY A C 1
ATOM 1358 O O . GLY A 1 178 ? -13.735 6.281 0.506 1.00 80.06 178 GLY A O 1
ATOM 1359 N N . ASN A 1 179 ? -13.291 8.429 1.031 1.00 85.81 179 ASN A N 1
ATOM 1360 C CA . ASN A 1 179 ? -12.369 8.224 2.156 1.00 85.81 179 ASN A CA 1
ATOM 1361 C C . ASN A 1 179 ? -12.968 8.729 3.485 1.00 85.81 179 ASN A C 1
ATOM 1363 O O . ASN A 1 179 ? -12.258 8.920 4.470 1.00 85.81 179 ASN A O 1
ATOM 1367 N N . CYS A 1 180 ? -14.282 8.968 3.518 1.00 90.19 180 CYS A N 1
ATOM 1368 C CA . CYS A 1 180 ? -14.963 9.567 4.660 1.00 90.19 180 CYS A CA 1
ATOM 1369 C C . CYS A 1 180 ? -15.588 8.520 5.597 1.00 90.19 180 CYS A C 1
ATOM 1371 O O . CYS A 1 180 ? -16.231 7.567 5.141 1.00 90.19 180 CYS A O 1
ATOM 1373 N N . TRP A 1 181 ? -15.473 8.741 6.908 1.00 90.19 181 TRP A N 1
ATOM 1374 C CA . TRP A 1 181 ? -16.107 7.933 7.955 1.00 90.19 181 TRP A CA 1
ATOM 1375 C C . TRP A 1 181 ? -17.637 7.930 7.885 1.00 90.19 181 TRP A C 1
ATOM 1377 O O . TRP A 1 181 ? -18.253 6.883 8.066 1.00 90.19 181 TRP A O 1
ATOM 1387 N N . VAL A 1 182 ? -18.263 9.053 7.523 1.00 86.69 182 VAL A N 1
ATOM 1388 C CA . VAL A 1 182 ? -19.728 9.135 7.365 1.00 86.69 182 VAL A CA 1
ATOM 1389 C C . VAL A 1 182 ? -20.218 8.198 6.254 1.00 86.69 182 VAL A C 1
ATOM 1391 O O . VAL A 1 182 ? -21.223 7.503 6.406 1.00 86.69 182 VAL A O 1
ATOM 1394 N N . ALA A 1 183 ? -19.494 8.138 5.131 1.00 85.88 183 ALA A N 1
ATOM 1395 C CA . ALA A 1 183 ? -19.826 7.229 4.035 1.00 85.88 183 ALA A CA 1
ATOM 1396 C C . ALA A 1 183 ? -19.654 5.761 4.454 1.00 85.88 183 ALA A C 1
ATOM 1398 O O . ALA A 1 183 ? -20.506 4.924 4.145 1.00 85.88 183 ALA A O 1
ATOM 1399 N N . TYR A 1 184 ? -18.589 5.467 5.205 1.00 87.81 184 TYR A N 1
ATOM 1400 C CA . TYR A 1 184 ? -18.363 4.147 5.783 1.00 87.81 184 TYR A CA 1
ATOM 1401 C C . TYR A 1 184 ? -19.519 3.725 6.702 1.00 87.81 184 TYR A C 1
ATOM 1403 O O . TYR A 1 184 ? -20.113 2.669 6.483 1.00 87.81 184 TYR A O 1
ATOM 1411 N N . GLU A 1 185 ? -19.928 4.566 7.654 1.00 86.62 185 GLU A N 1
ATOM 1412 C CA . GLU A 1 185 ? -21.054 4.270 8.548 1.00 86.62 185 GLU A CA 1
ATOM 1413 C C . GLU A 1 185 ? -22.362 4.008 7.795 1.00 86.62 185 GLU A C 1
ATOM 1415 O O . GLU A 1 185 ? -23.087 3.059 8.104 1.00 86.62 185 GLU A O 1
ATOM 1420 N N . ASN A 1 186 ? -22.663 4.829 6.787 1.00 85.38 186 ASN A N 1
ATOM 1421 C CA . ASN A 1 186 ? -23.872 4.672 5.982 1.00 85.38 186 ASN A CA 1
ATOM 1422 C C . ASN A 1 186 ? -23.873 3.342 5.217 1.00 85.38 186 ASN A C 1
ATOM 1424 O O . ASN A 1 186 ? -24.907 2.676 5.156 1.00 85.38 186 ASN A O 1
ATOM 1428 N N . SER A 1 187 ? -22.712 2.908 4.713 1.00 83.94 187 SER A N 1
ATOM 1429 C CA . SER A 1 187 ? -22.577 1.598 4.061 1.00 83.94 187 SER A CA 1
ATOM 1430 C C . SER A 1 187 ? -22.861 0.429 5.014 1.00 83.94 187 SER A C 1
ATOM 1432 O O . SER A 1 187 ? -23.409 -0.587 4.595 1.00 83.94 187 SER A O 1
ATOM 1434 N N . LYS A 1 188 ? -22.568 0.585 6.314 1.00 80.94 188 LYS A N 1
ATOM 1435 C CA . LYS A 1 188 ? -22.850 -0.434 7.340 1.00 80.94 188 LYS A CA 1
ATOM 1436 C C . LYS A 1 188 ? -24.310 -0.474 7.762 1.00 80.94 188 LYS A C 1
ATOM 1438 O O . LYS A 1 188 ? -24.821 -1.549 8.067 1.00 80.94 188 LYS A O 1
ATOM 1443 N N . LYS A 1 189 ? -24.990 0.674 7.772 1.00 76.00 189 LYS A N 1
ATOM 1444 C CA . LYS A 1 189 ? -26.419 0.764 8.115 1.00 76.00 189 LYS A CA 1
ATOM 1445 C C . LYS A 1 189 ? -27.314 0.178 7.020 1.00 76.00 189 LYS A C 1
ATOM 1447 O O . LYS A 1 189 ? -28.324 -0.420 7.353 1.00 76.00 189 LYS A O 1
ATOM 1452 N N . GLY A 1 190 ? -26.932 0.307 5.747 1.00 64.12 190 GLY A N 1
ATOM 1453 C CA . GLY A 1 190 ? -27.685 -0.253 4.614 1.00 64.12 190 GLY A CA 1
ATOM 1454 C C . GLY A 1 190 ? -27.472 -1.752 4.354 1.00 64.12 190 GLY A C 1
ATOM 1455 O O . GLY A 1 190 ? -28.133 -2.306 3.484 1.00 64.12 190 GLY A O 1
ATOM 1456 N N . ALA A 1 191 ? -26.546 -2.397 5.071 1.00 57.19 191 ALA A N 1
ATOM 1457 C CA . ALA A 1 191 ? -26.236 -3.824 4.940 1.00 57.19 191 ALA A CA 1
ATOM 1458 C C . ALA A 1 191 ? -26.903 -4.705 6.020 1.00 57.19 191 ALA A C 1
ATOM 1460 O O . ALA A 1 191 ? -26.602 -5.896 6.102 1.00 57.19 191 ALA A O 1
ATOM 1461 N N . ARG A 1 192 ? -27.762 -4.119 6.865 1.00 43.66 192 ARG A N 1
ATOM 1462 C CA . ARG A 1 192 ? -28.587 -4.808 7.869 1.00 43.66 192 ARG A CA 1
ATOM 1463 C C . ARG A 1 192 ? -30.039 -4.834 7.418 1.00 43.66 192 ARG A C 1
ATOM 1465 O O . ARG A 1 192 ? -30.700 -5.848 7.717 1.00 43.66 192 ARG A O 1
#

Radius of gyration: 22.83 Å; chains: 1; bounding box: 66×36×76 Å

Secondary structure (DSSP, 8-state):
---------PPPPP----------SGGGHHHHHHHHHHTT-HHHHHHHHHHHHHHHT--HHHHHHHHHHHTTHHHHHH--SHHHHHHH-PPPP-HHHHHHHHHHHHHSTT---HHHHHHHHHH-HHHHHS-HHHHHHHHHHHS-HHHHTTHHHHHHH-GGGGG--B-HHHH---S-GGGBHHHHHHHHHTT-

Organism: NCBI:txid3111310

Sequence (192 aa):
FKPTTRSRNVPAAPRGRSTLKAMRGTEFLPAIREGVAEAGSEEAWTLSAVAVSDAAGIDLEEAELHLANALKWNSWAQCTSAMMRKYQNPEIPDPDKVREALLWLTEGPLLLNQDQLRIAVRDSPKAYLSGPAPRYAAALASAPTSFKESFNELILKEPSVIDRTYNCGDDGCASECGNCWVAYENSKKGAR

pLDDT: mean 86.15, std 16.98, range [38.34, 98.69]